Protein 4LLD (pdb70)

Radius of gyration: 16.02 Å; Cα contacts (8 Å, |Δi|>4): 499; chains: 2; bounding box: 36×40×43 Å

B-factor: mean 15.41, std 9.35, range [4.9, 65.75]

Nearest PDB structures (foldseek):
  7n3f-assembly1_H  TM=1.007E+00  e=2.390E-16  Homo sapiens
  6wyt-assembly1_H  TM=1.008E+00  e=9.001E-16  Homo sapiens
  6q1e-assembly1_H  TM=1.003E+00  e=6.209E-16  Homo sapiens
  6ct7-assembly1_H  TM=9.771E-01  e=1.933E-16  Homo sapiens
  4glr-assembly2_J  TM=9.772E-01  e=4.284E-16  Gallus gallus

Foldseek 3Di:
DAFWDKDKAAWDPPPDPPQKTKIKMKTDFADDDDKDKDKPVNPDDPQKDKDDWDQDPVRTIMTMIMGIGGPVCQVPDWIWMWMDDVVVRDIDTHIHHHD/DDWDAKDKDKDWFDPVQVVVQKTKIKIKIDDGPPQDKDKWKAQANHTDDPQKDKDRWDADPVRHTIIMIMRIDGSCSQQVGQWMKIWMDDPRDIDIDIDGD

CATH classification: 2.60.40.10

InterPro domains:
  IPR003006 Immunoglobulin/major histocompatibility complex, conserved site [PS00290] (81-87)
  IPR003006 Immunoglobulin/major histocompatibility complex, conserved site [PS00290] (306-312)
  IPR003597 Immunoglobulin C1-set [PF07654] (8-88)
  IPR003597 Immunoglobulin C1-set [PF07654] (123-211)
  IPR003597 Immunoglobulin C1-set [PF07654] (231-315)
  IPR003597 Immunoglobulin C1-set [SM00407] (22-93)
  IPR003597 Immunoglobulin C1-set [SM00407] (139-214)
  IPR003597 Immunoglobulin C1-set [SM00407] (245-318)
  IPR007110 Immunoglobulin-like domain [PS50835] (6-99)
  IPR007110 Immunoglobulin-like domain [PS50835] (121-220)
  IPR007110 Immunoglobulin-like domain [PS50835] (229-325)
  IPR013783 Immunoglobulin-like fold [G3DSA:2.60.40.10] (1-108)
  IPR013783 Immunoglobulin-like fold [G3DSA:2.60.40.10] (109-220)
  IPR013783 Immunoglobulin-like fold [G3DSA:2.60.40.10] (221-328)
  IPR036179 Immunoglobulin-like domain superfamily [SSF48726] (6-112)
  IPR036179 Immunoglobulin-like domain superfamily [SSF48726] (116-222)
  IPR036179 Immunoglobulin-like domain superfamily [SSF48726] (229-322)
  IPR050380 Immune Recognition and Response Modulators [PTHR23411] (2-369)

Secondary structure (DSSP, 8-state):
-BPPEEEEEEEE-SSS-TTEEEEEEEEEEEBSS--EEEEGGGTB-TTEEEPPPEEPTTS-EEEEEEEEEEGGGTTT---EEEEEEGGGTEEEEEE----/---BPPEEEEEPPPHHHHHTT-EEEEEEEEEEBSS--EEEEEETTEEE-TTEEEPPPEE-TTS-EEEEEEEEE-HHHHHHSS-EEEEEEETTEEEEEEE--

GO terms:
  GO:0001788 antibody-dependent cellular cytotoxicity (P, IDA)
  GO:0034988 Fc-gamma receptor I complex binding (F, IDA)
  GO:0097278 complement-dependent cytotoxicity (P, IDA)
  GO:0005576 extracellular region (C, TAS)
  GO:0005515 protein binding (F, IPI)
  GO:0002250 adaptive immune response (P, IDA)
  GO:0005576 extracellular region (C, IDA)
  GO:0003823 antigen binding (F, TAS)
  GO:0070062 extracellular exosome (C, HDA)
  GO:0072562 blood microparticle (C, HDA)
  GO:0005576 extracellular region (C, HDA)

Sequence (200 aa):
TKGPSVFPLAPSSKSTSGGTAALGCLVKDYFPEPVTVSWNSGALTSGVHTFPAVLQSSGLYSLSSVVTVPSSSLGTQTYICNVNHKPSNTKVDKKVEPKQPKAAPSVTLFPPSSEELQANKATLVCLISDFYPGAVTVAWKADSSPVKAGVETTTPSKQSNNKYAASSYLSLTPEQWKSHRSYSCQVTHEGSTVEKTVAP

Solvent-accessible surface area: 9707 Å² total; per-residue (Å²): 122,86,23,14,35,11,14,19,5,25,25,33,62,175,38,32,80,79,57,30,1,2,0,0,0,2,0,13,32,0,91,43,73,84,14,82,26,44,1,34,101,39,91,36,102,92,44,48,52,53,6,63,22,6,100,19,113,80,33,41,46,0,10,0,0,15,0,56,4,75,39,105,20,42,86,94,90,67,12,54,0,27,4,29,0,148,49,29,145,37,156,38,100,42,108,5,100,70,177,127,113,138,18,78,14,59,3,23,17,2,46,12,16,86,76,2,44,161,53,106,79,2,1,0,0,0,5,0,20,54,0,50,51,23,65,24,95,32,43,3,50,6,38,88,67,110,41,185,90,35,36,34,57,15,119,31,39,83,32,132,77,104,68,51,2,1,1,0,0,0,43,19,66,16,120,90,8,100,84,56,194,23,4,3,0,54,0,39,5,86,76,78,77,49,77,57,63,15,61,88

Organism: Homo sapiens (NCBI:txid9606)

Structure (mmCIF, N/CA/C/O backbone):
data_4LLD
#
_entry.id   4LLD
#
_cell.length_a   43.080
_cell.length_b   65.837
_cell.length_c   66.925
_cell.angle_alpha   90.00
_cell.angle_beta   90.00
_cell.angle_gamma   90.00
#
_symmetry.space_group_name_H-M   'P 21 21 21'
#
loop_
_entity.id
_entity.type
_entity.pdbx_description
1 polymer 'Ig gamma-1 chain C region'
2 polymer 'Ig lambda-2 chain C region'
3 water water
#
loop_
_atom_site.group_PDB
_atom_site.id
_atom_site.type_symbol
_atom_site.label_atom_id
_atom_site.label_alt_id
_atom_site.label_comp_id
_atom_site.label_asym_id
_atom_site.label_entity_id
_atom_site.label_seq_id
_atom_site.pdbx_PDB_ins_code
_atom_site.Cartn_x
_atom_site.Cartn_y
_atom_site.Cartn_z
_atom_site.occupancy
_atom_site.B_iso_or_equiv
_atom_site.auth_seq_id
_atom_site.auth_comp_id
_atom_site.auth_asym_id
_atom_site.auth_atom_id
_atom_site.pdbx_PDB_model_num
ATOM 1 N N . THR A 1 3 ? 22.370 6.446 23.625 1.00 23.00 135 THR A N 1
ATOM 2 C CA . THR A 1 3 ? 21.884 5.477 22.600 1.00 19.95 135 THR A CA 1
ATOM 3 C C . THR A 1 3 ? 20.362 5.414 22.580 1.00 18.14 135 THR A C 1
ATOM 4 O O . THR A 1 3 ? 19.706 5.596 23.608 1.00 19.51 135 THR A O 1
ATOM 8 N N . LYS A 1 4 ? 19.815 5.136 21.399 1.00 15.14 136 LYS A N 1
ATOM 9 C CA . LYS A 1 4 ? 18.387 4.932 21.221 1.00 13.59 136 LYS A CA 1
ATOM 10 C C . LYS A 1 4 ? 18.170 3.721 20.323 1.00 11.83 136 LYS A C 1
ATOM 11 O O . LYS A 1 4 ? 18.747 3.636 19.231 1.00 11.37 136 LYS A O 1
ATOM 17 N N . GLY A 1 5 ? 17.348 2.779 20.779 1.00 11.69 137 GLY A N 1
ATOM 18 C CA . GLY A 1 5 ? 17.023 1.621 19.958 1.00 11.46 137 GLY A CA 1
ATOM 19 C C . GLY A 1 5 ? 15.980 1.933 18.902 1.00 10.59 137 GLY A C 1
ATOM 20 O O . GLY A 1 5 ? 15.201 2.872 19.047 1.00 12.55 137 GLY A O 1
ATOM 21 N N . PRO A 1 6 ? 15.949 1.133 17.823 1.00 10.39 138 PRO A N 1
ATOM 22 C CA . PRO A 1 6 ? 15.030 1.404 16.723 1.00 10.62 138 PRO A CA 1
ATOM 23 C C . PRO A 1 6 ? 13.616 0.932 16.996 1.00 10.50 138 PRO A C 1
ATOM 24 O O . PRO A 1 6 ? 13.392 0.040 17.833 1.00 12.62 138 PRO A O 1
ATOM 28 N N . SER A 1 7 ? 12.677 1.532 16.272 1.00 10.21 139 SER A N 1
ATOM 29 C CA . SER A 1 7 ? 11.333 0.989 16.103 1.00 10.96 139 SER A CA 1
ATOM 30 C C . SER A 1 7 ? 11.316 0.295 14.755 1.00 10.47 139 SER A C 1
ATOM 31 O O . SER A 1 7 ? 11.707 0.891 13.743 1.00 11.21 139 SER A O 1
ATOM 34 N N . VAL A 1 8 ? 10.867 -0.953 14.732 1.00 8.57 140 VAL A N 1
ATOM 35 C CA . VAL A 1 8 ? 10.884 -1.755 13.515 1.00 8.08 140 VAL A CA 1
ATOM 36 C C . VAL A 1 8 ? 9.468 -1.996 13.011 1.00 7.65 140 VAL A C 1
ATOM 37 O O . VAL A 1 8 ? 8.605 -2.447 13.767 1.00 9.02 140 VAL A O 1
ATOM 41 N N . PHE A 1 9 ? 9.241 -1.693 11.737 1.00 7.28 141 PHE A N 1
ATOM 42 C CA . PHE A 1 9 ? 7.923 -1.836 11.130 1.00 7.19 141 PHE A CA 1
ATOM 43 C C . PHE A 1 9 ? 8.009 -2.729 9.908 1.00 7.20 141 PHE A C 1
ATOM 44 O O . PHE A 1 9 ? 8.995 -2.694 9.168 1.00 7.79 141 PHE A O 1
ATOM 52 N N . PRO A 1 10 ? 6.961 -3.525 9.672 1.00 7.54 142 PRO A N 1
ATOM 53 C CA . PRO A 1 10 ? 6.953 -4.405 8.513 1.00 8.33 142 PRO A CA 1
ATOM 54 C C . PRO A 1 10 ? 6.581 -3.627 7.253 1.00 8.61 142 PRO A C 1
ATOM 55 O O . PRO A 1 10 ? 5.734 -2.728 7.299 1.00 10.63 142 PRO A O 1
ATOM 59 N N . LEU A 1 11 ? 7.240 -3.957 6.148 1.00 8.00 143 LEU A N 1
ATOM 60 C CA . LEU A 1 11 ? 6.901 -3.410 4.837 1.00 8.61 143 LEU A CA 1
ATOM 61 C C . LEU A 1 11 ? 6.267 -4.552 4.052 1.00 8.83 143 LEU A C 1
ATOM 62 O O . LEU A 1 11 ? 6.959 -5.415 3.507 1.00 8.32 143 LEU A O 1
ATOM 67 N N . ALA A 1 12 ? 4.935 -4.576 4.036 1.00 9.86 144 ALA A N 1
ATOM 68 C CA . ALA A 1 12 ? 4.179 -5.688 3.446 1.00 10.53 144 ALA A CA 1
ATOM 69 C C . ALA A 1 12 ? 4.476 -5.875 1.954 1.00 10.47 144 ALA A C 1
ATOM 70 O O . ALA A 1 12 ? 4.746 -4.896 1.249 1.00 12.52 144 ALA A O 1
ATOM 72 N N . PRO A 1 13 ? 4.426 -7.130 1.469 1.00 10.25 145 PRO A N 1
ATOM 73 C CA . PRO A 1 13 ? 4.840 -7.427 0.094 1.00 11.63 145 PRO A CA 1
ATOM 74 C C . PRO A 1 13 ? 4.065 -6.704 -0.995 1.00 12.30 145 PRO A C 1
ATOM 75 O O . PRO A 1 13 ? 2.861 -6.471 -0.871 1.00 13.80 145 PRO A O 1
ATOM 79 N N . SER A 1 14 ? 4.792 -6.356 -2.051 1.00 13.12 146 SER A N 1
ATOM 80 C CA . SER A 1 14 ? 4.233 -5.724 -3.234 1.00 14.05 146 SER A CA 1
ATOM 81 C C . SER A 1 14 ? 4.965 -6.215 -4.476 1.00 14.17 146 SER A C 1
ATOM 82 O O . SER A 1 14 ? 6.191 -6.303 -4.481 1.00 13.93 146 SER A O 1
ATOM 87 N N . SER A 1 15 ? 4.206 -6.519 -5.531 1.00 15.02 147 SER A N 1
ATOM 88 C CA . SER A 1 15 ? 4.784 -6.986 -6.798 1.00 15.75 147 SER A CA 1
ATOM 89 C C . SER A 1 15 ? 4.851 -5.881 -7.854 1.00 15.87 147 SER A C 1
ATOM 90 O O . SER A 1 15 ? 5.210 -6.144 -9.004 1.00 17.33 147 SER A O 1
ATOM 93 N N . LYS A 1 16 ? 4.519 -4.647 -7.480 1.00 15.51 148 LYS A N 1
ATOM 94 C CA . LYS A 1 16 ? 4.448 -3.563 -8.470 1.00 15.42 148 LYS A CA 1
ATOM 95 C C . LYS A 1 16 ? 5.780 -3.314 -9.180 1.00 16.08 148 LYS A C 1
ATOM 96 O O . LYS A 1 16 ? 5.813 -3.074 -10.392 1.00 17.46 148 LYS A O 1
ATOM 102 N N . SER A 1 17 ? 6.873 -3.400 -8.427 1.00 15.59 149 SER A N 1
ATOM 103 C CA . SER A 1 17 ? 8.179 -2.948 -8.895 1.00 16.16 149 SER A CA 1
ATOM 104 C C . SER A 1 17 ? 9.176 -4.068 -9.168 1.00 16.97 149 SER A C 1
ATOM 105 O O . SER A 1 17 ? 10.322 -3.810 -9.534 1.00 19.17 149 SER A O 1
ATOM 110 N N . THR A 1 18 ? 8.744 -5.308 -8.981 1.00 16.82 150 THR A N 1
ATOM 111 C CA . THR A 1 18 ? 9.644 -6.446 -9.083 1.00 17.51 150 THR A CA 1
ATOM 112 C C . THR A 1 18 ? 9.411 -7.182 -10.395 1.00 17.84 150 THR A C 1
ATOM 113 O O . THR A 1 18 ? 8.472 -6.870 -11.128 1.00 18.94 150 THR A O 1
ATOM 117 N N . SER A 1 19 ? 10.265 -8.159 -10.685 1.00 17.82 151 SER A N 1
ATOM 118 C CA . SER A 1 19 ? 10.081 -9.007 -11.856 1.00 18.95 151 SER A CA 1
ATOM 119 C C . SER A 1 19 ? 8.819 -9.861 -11.711 1.00 17.68 151 SER A C 1
ATOM 120 O O . SER A 1 19 ? 8.353 -10.122 -10.594 1.00 16.77 151 SER A O 1
ATOM 123 N N . GLY A 1 20 ? 8.267 -10.293 -12.843 1.00 17.63 152 GLY A N 1
ATOM 124 C CA . GLY A 1 20 ? 7.071 -11.130 -12.847 1.00 17.72 152 GLY A CA 1
ATOM 125 C C . GLY A 1 20 ? 7.206 -12.336 -11.930 1.00 17.31 152 GLY A C 1
ATOM 126 O O . GLY A 1 20 ? 8.247 -13.006 -11.910 1.00 18.46 152 GLY A O 1
ATOM 127 N N . GLY A 1 21 ? 6.161 -12.597 -11.153 1.00 16.86 153 GLY A N 1
ATOM 128 C CA . GLY A 1 21 ? 6.141 -13.740 -10.250 1.00 15.72 153 GLY A CA 1
ATOM 129 C C . GLY A 1 21 ? 6.913 -13.538 -8.949 1.00 14.88 153 GLY A C 1
ATOM 130 O O . GLY A 1 21 ? 7.052 -14.478 -8.173 1.00 14.31 153 GLY A O 1
ATOM 131 N N . THR A 1 22 ? 7.427 -12.332 -8.707 1.00 14.44 154 THR A N 1
ATOM 132 C CA . THR A 1 22 ? 8.096 -12.026 -7.436 1.00 13.84 154 THR A CA 1
ATOM 133 C C . THR A 1 22 ? 7.429 -10.857 -6.722 1.00 12.99 154 THR A C 1
ATOM 134 O O . THR A 1 22 ? 6.688 -10.089 -7.328 1.00 13.58 154 THR A O 1
ATOM 138 N N . ALA A 1 23 ? 7.701 -10.746 -5.424 1.00 12.11 155 ALA A N 1
ATOM 139 C CA . ALA A 1 23 ? 7.222 -9.646 -4.594 1.00 11.24 155 ALA A CA 1
ATOM 140 C C . ALA A 1 23 ? 8.350 -9.153 -3.706 1.00 10.88 155 ALA A C 1
ATOM 141 O O . ALA A 1 23 ? 9.206 -9.936 -3.299 1.00 12.03 155 ALA A O 1
ATOM 143 N N . ALA A 1 24 ? 8.331 -7.856 -3.409 1.00 10.08 156 ALA A N 1
ATOM 144 C CA . ALA A 1 24 ? 9.289 -7.244 -2.495 1.00 9.65 156 ALA A CA 1
ATOM 145 C C . ALA A 1 24 ? 8.609 -6.984 -1.163 1.00 9.00 156 ALA A C 1
ATOM 146 O O . ALA A 1 24 ? 7.527 -6.403 -1.107 1.00 9.88 156 ALA A O 1
ATOM 148 N N . LEU A 1 25 ? 9.250 -7.429 -0.089 1.00 8.70 157 LEU A N 1
ATOM 149 C CA . LEU A 1 25 ? 8.773 -7.142 1.262 1.00 7.70 157 LEU A CA 1
ATOM 150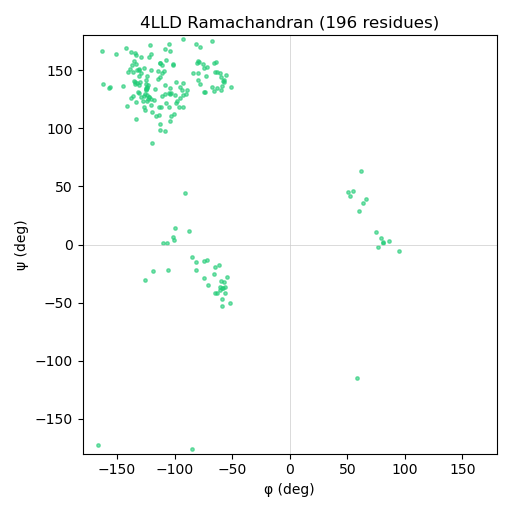 C C . LEU A 1 25 ? 9.973 -6.711 2.086 1.00 7.93 157 LEU A C 1
ATOM 151 O O . LEU A 1 25 ? 11.117 -6.897 1.676 1.00 9.28 157 LEU A O 1
ATOM 156 N N . GLY A 1 26 ? 9.740 -6.118 3.244 1.00 7.36 158 GLY A N 1
ATOM 157 C CA . GLY A 1 26 ? 10.868 -5.611 3.982 1.00 6.93 158 GLY A CA 1
ATOM 158 C C . GLY A 1 26 ? 10.596 -5.240 5.410 1.00 6.80 158 GLY A C 1
ATOM 159 O O . GLY A 1 26 ? 9.529 -5.522 5.949 1.00 6.87 158 GLY A O 1
ATOM 160 N N . CYS A 1 27 ? 11.604 -4.632 6.023 1.00 6.96 159 CYS A N 1
ATOM 161 C CA . CYS A 1 27 ? 11.462 -4.018 7.329 1.00 6.60 159 CYS A CA 1
ATOM 162 C C . CYS A 1 27 ? 12.106 -2.659 7.336 1.00 6.23 159 CYS A C 1
ATOM 163 O O . CYS A 1 27 ? 13.189 -2.455 6.774 1.00 7.24 159 CYS A O 1
ATOM 168 N N . LEU A 1 28 ? 11.388 -1.741 7.966 1.00 6.39 160 LEU A N 1
ATOM 169 C CA . LEU A 1 28 ? 11.811 -0.378 8.200 1.00 6.48 160 LEU A CA 1
ATOM 170 C C . LEU A 1 28 ? 12.349 -0.312 9.622 1.00 6.20 160 LEU A C 1
ATOM 171 O O . LEU A 1 28 ? 11.644 -0.663 10.571 1.00 7.18 160 LEU A O 1
ATOM 176 N N . VAL A 1 29 ? 13.593 0.136 9.763 1.00 6.99 161 VAL A N 1
ATOM 177 C CA . VAL A 1 29 ? 14.284 0.205 11.045 1.00 7.54 161 VAL A CA 1
ATOM 178 C C . VAL A 1 29 ? 14.457 1.690 11.337 1.00 7.03 161 VAL A C 1
ATOM 179 O O . VAL A 1 29 ? 15.364 2.348 10.813 1.00 7.93 161 VAL A O 1
ATOM 183 N N . LYS A 1 30 ? 13.564 2.221 12.163 1.00 7.64 162 LYS A N 1
ATOM 184 C CA . LYS A 1 30 ? 13.416 3.674 12.297 1.00 8.56 162 LYS A CA 1
ATOM 185 C C . LYS A 1 30 ? 14.031 4.241 13.573 1.00 8.82 162 LYS A C 1
ATOM 186 O O . LYS A 1 30 ? 13.828 3.697 14.663 1.00 9.90 162 LYS A O 1
ATOM 192 N N . ASP A 1 31 ? 14.761 5.349 13.424 1.00 8.68 163 ASP A N 1
ATOM 193 C CA . ASP A 1 31 ? 15.138 6.233 14.544 1.00 9.55 163 ASP A CA 1
ATOM 194 C C . ASP A 1 31 ? 16.013 5.586 15.615 1.00 9.72 163 ASP A C 1
ATOM 195 O O . ASP A 1 31 ? 15.617 5.461 16.777 1.00 12.20 163 ASP A O 1
ATOM 200 N N . TYR A 1 32 ? 17.205 5.170 15.229 1.00 9.28 164 TYR A N 1
ATOM 201 C CA . TYR A 1 32 ? 18.150 4.609 16.179 1.00 9.48 164 TYR A CA 1
ATOM 202 C C . TYR A 1 32 ? 19.437 5.422 16.210 1.00 9.58 164 TYR A C 1
ATOM 203 O O . TYR A 1 32 ? 19.715 6.218 15.305 1.00 9.95 164 TYR A O 1
ATOM 212 N N . PHE A 1 33 ? 20.231 5.210 17.249 1.00 9.92 165 PHE A N 1
ATOM 213 C CA . PHE A 1 33 ? 21.508 5.895 17.394 1.00 10.52 165 PHE A CA 1
ATOM 214 C C . PHE A 1 33 ? 22.365 5.158 18.407 1.00 10.80 165 PHE A C 1
ATOM 215 O O . PHE A 1 33 ? 21.855 4.720 19.442 1.00 11.06 165 PHE A O 1
ATOM 223 N N . PRO A 1 34 ? 23.667 5.007 18.132 1.00 10.77 166 PRO A N 1
ATOM 224 C CA . PRO A 1 34 ? 24.414 5.317 16.912 1.00 10.75 166 PRO A CA 1
ATOM 225 C C . PRO A 1 34 ? 24.318 4.148 15.936 1.00 10.52 166 PRO A C 1
ATOM 226 O O . PRO A 1 34 ? 23.627 3.161 16.203 1.00 11.07 166 PRO A O 1
ATOM 230 N N . GLU A 1 35 ? 25.017 4.253 14.818 1.00 11.15 167 GLU A N 1
ATOM 231 C CA . GLU A 1 35 ? 25.246 3.106 13.965 1.00 11.58 167 GLU A CA 1
ATOM 232 C C . GLU A 1 35 ? 26.083 2.068 14.719 1.00 12.44 167 GLU A C 1
ATOM 233 O O . GLU A 1 35 ? 26.791 2.426 15.657 1.00 12.66 167 GLU A O 1
ATOM 243 N N . PRO A 1 36 ? 26.022 0.783 14.323 1.00 11.77 168 PRO A N 1
ATOM 244 C CA . PRO A 1 36 ? 25.243 0.227 13.240 1.00 12.00 168 PRO A CA 1
ATOM 245 C C . PRO A 1 36 ? 24.060 -0.615 13.714 1.00 10.54 168 PRO A C 1
ATOM 246 O O . PRO A 1 36 ? 23.946 -0.968 14.893 1.00 10.95 168 PRO A O 1
ATOM 250 N N . VAL A 1 37 ? 23.195 -0.932 12.764 1.00 10.68 169 VAL A N 1
ATOM 251 C CA . VAL A 1 37 ? 22.204 -1.984 12.903 1.00 11.38 169 VAL A CA 1
ATOM 252 C C . VAL A 1 37 ? 22.552 -3.085 11.909 1.00 11.80 169 VAL A C 1
ATOM 253 O O . VAL A 1 37 ? 23.015 -2.806 10.804 1.00 14.62 169 VAL A O 1
ATOM 260 N N . THR A 1 38 ? 22.352 -4.334 12.310 1.00 10.36 170 THR A N 1
ATOM 261 C CA . THR A 1 38 ? 22.439 -5.444 11.379 1.00 11.93 170 THR A CA 1
ATOM 262 C C . THR A 1 38 ? 21.056 -6.046 11.170 1.00 9.54 170 THR A C 1
ATOM 263 O O . THR A 1 38 ? 20.216 -6.034 12.073 1.00 9.60 170 THR A O 1
ATOM 267 N N . VAL A 1 39 ? 20.821 -6.554 9.967 1.00 9.71 171 VAL A N 1
ATOM 268 C CA . VAL A 1 39 ? 19.557 -7.203 9.644 1.00 8.96 171 VAL A CA 1
ATOM 269 C C . VAL A 1 39 ? 19.849 -8.545 8.979 1.00 9.14 171 VAL A C 1
ATOM 270 O O . VAL A 1 39 ? 20.670 -8.629 8.059 1.00 11.00 171 VAL A O 1
ATOM 274 N N . SER A 1 40 ? 19.206 -9.601 9.466 1.00 8.63 172 SER A N 1
ATOM 275 C CA . SER A 1 40 ? 19.145 -10.862 8.735 1.00 8.86 172 SER A CA 1
ATOM 276 C C . SER A 1 40 ? 17.682 -11.203 8.497 1.00 8.21 172 SER A C 1
ATOM 277 O O . SER A 1 40 ? 16.782 -10.541 9.025 1.00 8.06 172 SER A O 1
ATOM 280 N N . TRP A 1 41 ? 17.453 -12.236 7.697 1.00 8.33 173 TRP A N 1
ATOM 281 C CA . TRP A 1 41 ? 16.113 -12.716 7.413 1.00 8.26 173 TRP A CA 1
ATOM 282 C C . TRP A 1 41 ? 16.029 -14.186 7.745 1.00 8.09 173 TRP A C 1
ATOM 283 O O . TRP A 1 41 ? 16.929 -14.963 7.396 1.00 9.29 173 TRP A O 1
ATOM 294 N N . ASN A 1 42 ? 14.954 -14.554 8.436 1.00 8.34 174 ASN A N 1
ATOM 295 C CA . ASN A 1 42 ? 14.703 -15.942 8.821 1.00 9.70 174 ASN A CA 1
ATOM 296 C C . ASN A 1 42 ? 15.927 -16.554 9.503 1.00 10.21 174 ASN A C 1
ATOM 297 O O . ASN A 1 42 ? 16.350 -17.674 9.189 1.00 11.28 174 ASN A O 1
ATOM 302 N N . SER A 1 43 ? 16.500 -15.781 10.425 1.00 10.65 175 SER A N 1
ATOM 303 C CA . SER A 1 43 ? 17.641 -16.192 11.241 1.00 12.51 175 SER A CA 1
ATOM 304 C C . SER A 1 43 ? 18.881 -16.534 10.425 1.00 13.56 175 SER A C 1
ATOM 305 O O . SER A 1 43 ? 19.712 -17.338 10.857 1.00 16.24 175 SER A O 1
ATOM 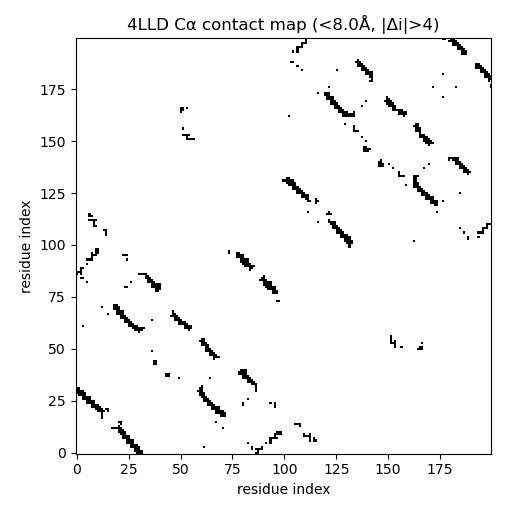308 N N . GLY A 1 44 ? 19.006 -15.903 9.260 1.00 12.74 176 GLY A N 1
ATOM 309 C CA . GLY A 1 44 ? 20.152 -16.111 8.388 1.00 13.65 176 GLY A CA 1
ATOM 310 C C . GLY A 1 44 ? 19.935 -17.150 7.307 1.00 13.27 176 GLY A C 1
ATOM 311 O O . GLY A 1 44 ? 20.800 -17.335 6.453 1.00 15.58 176 GLY A O 1
ATOM 312 N N . ALA A 1 45 ? 18.790 -17.832 7.336 1.00 13.15 177 ALA A N 1
ATOM 313 C CA . ALA A 1 45 ? 18.488 -18.852 6.326 1.00 13.68 177 ALA A CA 1
ATOM 314 C C . ALA A 1 45 ? 18.122 -18.239 4.977 1.00 12.90 177 ALA A C 1
ATOM 315 O O . ALA A 1 45 ? 18.327 -18.864 3.935 1.00 14.58 177 ALA A O 1
ATOM 317 N N . LEU A 1 46 ? 17.562 -17.031 4.996 1.00 11.84 178 LEU A N 1
ATOM 318 C CA . LEU A 1 46 ? 17.166 -16.345 3.776 1.00 11.11 178 LEU A CA 1
ATOM 319 C C . LEU A 1 46 ? 18.180 -15.265 3.431 1.00 10.89 178 LEU A C 1
ATOM 320 O O . LEU A 1 46 ? 18.311 -14.268 4.149 1.00 11.48 178 LEU A O 1
ATOM 325 N N . THR A 1 47 ? 18.917 -15.496 2.347 1.00 12.69 179 THR A N 1
ATOM 326 C CA . THR A 1 47 ? 19.974 -14.592 1.923 1.00 13.63 179 THR A CA 1
A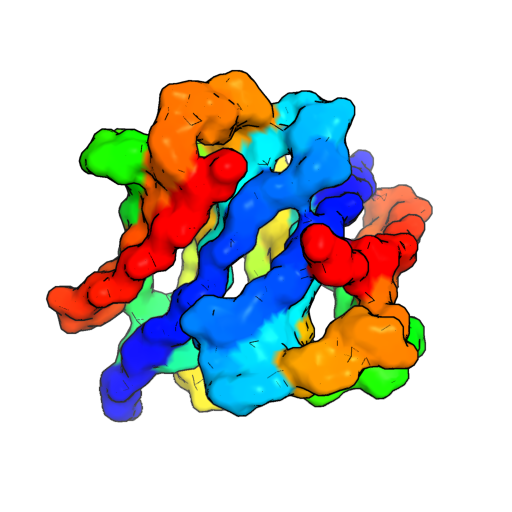TOM 327 C C . THR A 1 47 ? 19.820 -14.123 0.479 1.00 13.33 179 THR A C 1
ATOM 328 O O . THR A 1 47 ? 20.243 -13.015 0.140 1.00 14.95 179 THR A O 1
ATOM 332 N N . SER A 1 48 ? 19.227 -14.968 -0.365 1.00 13.92 180 SER A N 1
ATOM 333 C CA . SER A 1 48 ? 18.997 -14.607 -1.756 1.00 15.02 180 SER A CA 1
ATOM 334 C C . SER A 1 48 ? 17.970 -13.488 -1.859 1.00 13.05 180 SER A C 1
ATOM 335 O O . SER A 1 48 ? 16.944 -13.520 -1.184 1.00 14.11 180 SER A O 1
ATOM 338 N N . GLY A 1 49 ? 18.258 -12.505 -2.702 1.00 13.24 181 GLY A N 1
ATOM 339 C CA . GLY A 1 49 ? 17.316 -11.422 -2.975 1.00 13.04 181 GLY A CA 1
ATOM 340 C C . GLY A 1 49 ? 17.184 -10.381 -1.876 1.00 11.80 181 GLY A C 1
ATOM 341 O O . GLY A 1 49 ? 16.296 -9.539 -1.940 1.00 12.56 181 GLY A O 1
ATOM 342 N N . VAL A 1 50 ? 18.075 -10.423 -0.888 1.00 11.91 182 VAL A N 1
ATOM 343 C CA . VAL A 1 50 ? 18.068 -9.459 0.209 1.00 12.13 182 VAL A CA 1
ATOM 344 C C . VAL A 1 50 ? 18.918 -8.250 -0.166 1.00 12.80 182 VAL A C 1
ATOM 345 O O . VAL A 1 50 ? 20.048 -8.396 -0.657 1.00 14.47 182 VAL A O 1
ATOM 349 N N . HIS A 1 51 ? 18.380 -7.058 0.067 1.00 11.75 183 HIS A N 1
ATOM 350 C CA . HIS A 1 51 ? 19.136 -5.823 -0.082 1.00 11.71 183 HIS A CA 1
ATOM 351 C C . HIS A 1 51 ? 18.867 -4.975 1.153 1.00 10.34 183 HIS A C 1
ATOM 352 O O . HIS A 1 51 ? 17.763 -4.447 1.328 1.00 10.50 183 HIS A O 1
ATOM 359 N N . THR A 1 52 ? 19.871 -4.860 2.016 1.00 10.14 184 THR A N 1
ATOM 360 C CA . THR A 1 52 ? 19.804 -3.972 3.168 1.00 9.10 184 THR A CA 1
ATOM 361 C C . THR A 1 52 ? 20.489 -2.676 2.771 1.00 9.25 184 THR A C 1
ATOM 362 O O . THR A 1 52 ? 21.662 -2.666 2.408 1.00 11.56 184 THR A O 1
ATOM 366 N N . PHE A 1 53 ? 19.730 -1.592 2.789 1.00 8.29 185 PHE A N 1
ATOM 367 C CA . PHE A 1 53 ? 20.206 -0.312 2.297 1.00 8.76 185 PHE A CA 1
ATOM 368 C C . PHE A 1 53 ? 21.005 0.431 3.364 1.00 8.69 185 PHE A C 1
ATOM 369 O O . PHE A 1 53 ? 20.726 0.309 4.551 1.00 9.92 185 PHE A O 1
ATOM 377 N N . PRO A 1 54 ? 22.007 1.215 2.949 1.00 8.48 186 PRO A N 1
ATOM 378 C CA . PRO A 1 54 ? 22.688 2.101 3.882 1.00 8.73 186 PRO A CA 1
ATOM 379 C C . PRO A 1 54 ? 21.705 3.032 4.587 1.00 7.79 186 PRO A C 1
ATOM 380 O O . PRO A 1 54 ? 20.695 3.453 3.999 1.00 8.35 186 PRO A O 1
ATOM 384 N N . ALA A 1 55 ? 22.000 3.345 5.839 1.00 7.66 187 ALA A N 1
ATOM 385 C CA . ALA A 1 55 ? 21.139 4.197 6.639 1.00 7.56 187 ALA A CA 1
ATOM 386 C C . ALA A 1 55 ? 21.177 5.654 6.215 1.00 7.62 187 ALA A C 1
ATOM 387 O O . ALA A 1 55 ? 22.181 6.145 5.693 1.00 8.03 187 ALA A O 1
ATOM 389 N N . VAL A 1 56 ? 20.069 6.339 6.475 1.00 7.48 188 VAL A N 1
ATOM 390 C CA . VAL A 1 56 ? 20.013 7.783 6.359 1.00 7.58 188 VAL A CA 1
ATOM 391 C C . VAL A 1 56 ? 20.181 8.402 7.741 1.00 7.78 188 VAL A C 1
ATOM 392 O O . VAL A 1 56 ? 19.654 7.899 8.738 1.00 8.29 188 VAL A O 1
ATOM 396 N N . LEU A 1 57 ? 20.938 9.492 7.784 1.00 8.28 189 LEU A N 1
ATOM 397 C CA . LEU A 1 57 ? 21.003 10.353 8.952 1.00 9.29 189 LEU A CA 1
ATOM 398 C C . LEU A 1 57 ? 19.973 11.461 8.773 1.00 9.50 189 LEU A C 1
ATOM 399 O O . LEU A 1 57 ? 19.931 12.133 7.728 1.00 10.73 189 LEU A O 1
ATOM 404 N N . GLN A 1 58 ? 19.139 11.649 9.785 1.00 10.29 190 GLN A N 1
ATOM 405 C CA . GLN A 1 58 ? 18.014 12.567 9.700 1.00 10.70 190 GLN A CA 1
ATOM 406 C C . GLN A 1 58 ? 18.298 13.861 10.453 1.00 11.02 190 GLN A C 1
ATOM 407 O O . GLN A 1 58 ? 19.265 13.937 11.216 1.00 10.30 190 GLN A O 1
ATOM 418 N N . SER A 1 59 ? 17.464 14.877 10.223 1.00 12.02 191 SER A N 1
ATOM 419 C CA . SER A 1 59 ? 17.608 16.165 10.899 1.00 13.53 191 SER A CA 1
ATOM 420 C C . SER A 1 59 ? 17.631 16.014 12.419 1.00 13.94 191 SER A C 1
ATOM 421 O O . SER A 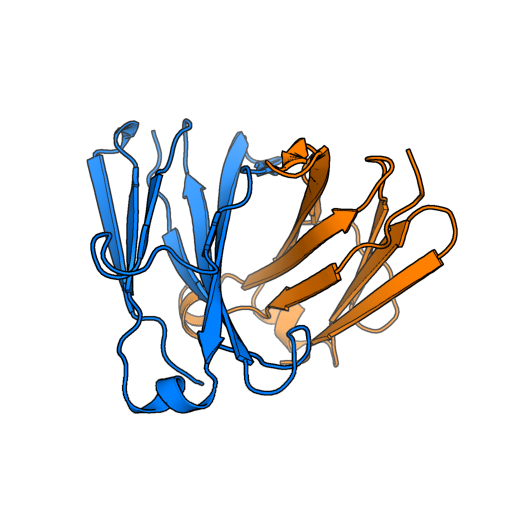1 59 ? 18.249 16.819 13.106 1.00 14.97 191 SER A O 1
ATOM 426 N N . SER A 1 60 ? 16.972 14.972 12.930 1.00 14.11 192 SER A N 1
ATOM 427 C CA . SER A 1 60 ? 16.901 14.692 14.362 1.00 14.91 192 SER A CA 1
ATOM 428 C C . SER A 1 60 ? 18.227 14.192 14.936 1.00 14.25 192 SER A C 1
ATOM 429 O O . SER A 1 60 ? 18.390 14.128 16.153 1.00 17.19 192 SER A O 1
ATOM 432 N N . GLY A 1 61 ? 19.160 13.809 14.066 1.00 12.60 193 GLY A N 1
ATOM 433 C CA . GLY A 1 61 ? 20.418 13.203 14.493 1.00 11.54 193 GLY A CA 1
ATOM 434 C C . GLY A 1 61 ? 20.320 11.694 14.676 1.00 10.49 193 GLY A C 1
ATOM 435 O O . GLY A 1 61 ? 21.293 11.045 15.072 1.00 12.10 193 GLY A O 1
ATOM 436 N N . LEU A 1 62 ? 19.147 11.141 14.367 1.00 10.10 194 LEU A N 1
ATOM 437 C CA . LEU A 1 62 ? 18.911 9.703 14.433 1.00 9.40 194 LEU A CA 1
ATOM 438 C C . LEU A 1 62 ? 18.965 9.090 13.045 1.00 9.36 194 LEU A C 1
ATO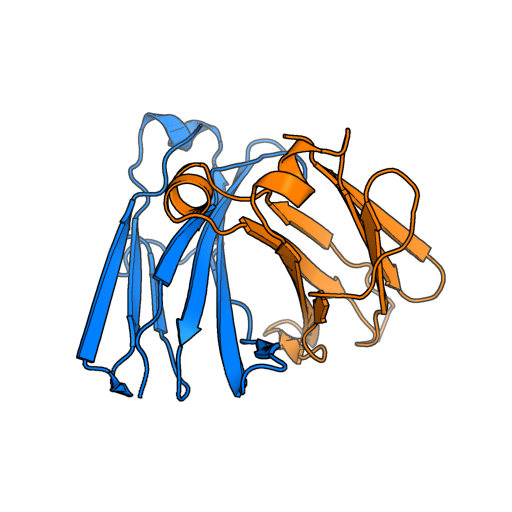M 439 O O . LEU A 1 62 ? 18.720 9.771 12.050 1.00 10.30 194 LEU A O 1
ATOM 444 N N . TYR A 1 63 ? 19.280 7.801 12.990 1.00 8.18 195 TYR A N 1
ATOM 445 C CA . TYR A 1 63 ? 19.383 7.052 11.744 1.00 7.91 195 TYR A CA 1
ATOM 446 C C . TYR A 1 63 ? 18.148 6.206 11.488 1.00 7.45 195 TYR A C 1
ATOM 447 O O . TYR A 1 63 ? 17.453 5.795 12.424 1.00 8.36 195 TYR A O 1
ATOM 456 N N . SER A 1 64 ? 17.890 5.925 10.213 1.00 7.43 196 SER A N 1
ATOM 457 C CA . SER A 1 64 ? 16.905 4.913 9.815 1.00 7.91 196 SER A CA 1
ATOM 458 C C . SER A 1 64 ? 17.452 4.142 8.631 1.00 7.48 196 SER A C 1
ATOM 459 O O . SER A 1 64 ? 18.185 4.697 7.819 1.00 8.19 196 SER A O 1
ATOM 462 N N . LEU A 1 65 ? 17.098 2.869 8.522 1.00 6.86 197 LEU A N 1
ATOM 463 C CA . LEU A 1 65 ? 17.428 2.098 7.327 1.00 7.05 197 LEU A CA 1
ATOM 464 C C . LEU A 1 65 ? 16.285 1.157 6.984 1.00 6.50 197 LEU A C 1
ATOM 465 O O . LEU A 1 65 ? 15.351 0.974 7.774 1.00 7.27 197 LEU A O 1
ATOM 470 N N . SER A 1 66 ? 16.364 0.567 5.798 1.00 6.23 198 SER A N 1
ATOM 471 C CA . SER A 1 66 ? 15.411 -0.460 5.399 1.00 7.08 198 SER A CA 1
ATOM 472 C C . SER A 1 66 ? 16.143 -1.648 4.827 1.00 6.34 198 SER A C 1
ATOM 473 O O . SER A 1 66 ? 17.211 -1.516 4.232 1.00 7.18 198 SER A O 1
ATOM 476 N N . SER A 1 67 ? 15.544 -2.813 4.999 1.00 6.45 199 SER A N 1
ATOM 477 C CA . SER A 1 67 ? 16.014 -4.044 4.370 1.00 7.65 199 SER A CA 1
ATOM 478 C C . SER A 1 67 ? 14.843 -4.637 3.605 1.00 7.74 199 SER A C 1
ATOM 479 O O . SER A 1 67 ? 13.754 -4.775 4.150 1.00 8.65 199 SER A O 1
ATOM 482 N N . VAL A 1 68 ? 15.070 -4.969 2.339 1.00 8.94 200 VAL A N 1
ATOM 483 C CA . VAL A 1 68 ? 14.027 -5.477 1.443 1.00 10.57 200 VAL A CA 1
ATOM 484 C C . VAL A 1 68 ? 14.487 -6.813 0.876 1.00 10.69 200 VAL A C 1
ATOM 485 O O . VAL A 1 68 ? 15.661 -6.971 0.536 1.00 13.87 200 VAL A O 1
ATOM 492 N N . VAL A 1 69 ? 13.580 -7.779 0.808 1.00 10.14 201 VAL A N 1
ATOM 493 C CA . VAL A 1 69 ? 13.872 -9.049 0.174 1.00 10.28 201 VAL A CA 1
ATOM 494 C C . VAL A 1 69 ? 12.848 -9.301 -0.926 1.00 10.10 201 VAL A C 1
ATOM 495 O O . VAL A 1 69 ? 11.650 -9.076 -0.750 1.00 10.85 201 VAL A O 1
ATOM 499 N N . THR A 1 70 ? 13.351 -9.743 -2.073 1.00 10.12 202 THR A N 1
ATOM 500 C CA . THR A 1 70 ? 12.508 -10.107 -3.205 1.00 11.43 202 THR A CA 1
ATOM 501 C C . THR A 1 70 ? 12.339 -11.618 -3.202 1.00 10.75 202 THR A C 1
ATOM 502 O O . THR A 1 70 ? 13.325 -12.353 -3.209 1.00 12.09 202 THR A O 1
ATOM 506 N N . VAL A 1 71 ? 11.088 -12.068 -3.136 1.00 10.79 203 VAL A N 1
ATOM 507 C CA . VAL A 1 71 ? 10.765 -13.480 -2.961 1.00 12.06 203 VAL A CA 1
ATOM 508 C C . VAL A 1 71 ? 9.748 -13.927 -4.013 1.00 12.31 203 VAL A C 1
ATOM 509 O O . VAL A 1 71 ? 9.063 -13.089 -4.599 1.00 11.50 203 VAL A O 1
ATOM 513 N N . PRO A 1 72 ? 9.629 -15.246 -4.251 1.00 13.85 204 PRO A N 1
ATOM 514 C CA . PRO A 1 72 ? 8.578 -15.697 -5.163 1.00 13.54 204 PRO A CA 1
ATOM 515 C C . PRO A 1 72 ? 7.188 -15.358 -4.626 1.00 13.28 204 PRO A C 1
ATOM 516 O O . PRO A 1 72 ? 6.900 -15.576 -3.450 1.00 13.24 204 PRO A O 1
ATOM 520 N N . SER A 1 73 ? 6.328 -14.824 -5.486 1.00 13.07 205 SER A N 1
ATOM 521 C CA . SER A 1 73 ? 4.960 -14.493 -5.080 1.00 13.93 205 SER A CA 1
ATOM 522 C C . SER A 1 73 ? 4.192 -15.708 -4.588 1.00 14.62 205 SER A C 1
ATOM 523 O O . SER A 1 73 ? 3.336 -15.597 -3.709 1.00 14.80 205 SER A O 1
ATOM 526 N N . SER A 1 74 ? 4.519 -16.871 -5.146 1.00 14.80 206 SER A N 1
ATOM 527 C CA . SER A 1 74 ? 3.876 -18.116 -4.751 1.00 17.25 206 SER A CA 1
ATOM 528 C C . SER A 1 74 ? 4.166 -18.501 -3.296 1.00 18.26 206 SER A C 1
ATOM 529 O O . SER A 1 74 ? 3.434 -19.298 -2.710 1.00 20.59 206 SER A O 1
ATOM 532 N N . SER A 1 75 ? 5.223 -17.923 -2.720 1.00 17.74 207 SER A N 1
ATOM 533 C CA . SER A 1 75 ? 5.642 -18.239 -1.353 1.00 17.36 207 SER A CA 1
ATOM 534 C C . SER A 1 75 ? 4.901 -17.432 -0.288 1.00 18.01 207 SER A C 1
ATOM 535 O O . SER A 1 75 ? 5.019 -17.740 0.910 1.00 19.82 207 SER A O 1
ATOM 538 N N . LEU A 1 76 ? 4.151 -16.406 -0.699 1.00 17.32 208 LEU A N 1
ATOM 539 C CA . LEU A 1 76 ? 3.571 -15.462 0.283 1.00 17.47 208 LEU A CA 1
ATOM 540 C C . LEU A 1 76 ? 2.611 -16.104 1.293 1.00 20.56 208 LEU A C 1
ATOM 541 O O . LEU A 1 76 ? 2.592 -15.741 2.473 1.00 20.20 208 LEU A O 1
ATOM 546 N N . GLY A 1 77 ? 1.835 -17.076 0.838 1.00 23.92 209 GLY A N 1
ATOM 547 C CA . GLY A 1 77 ? 0.959 -17.815 1.736 1.00 26.43 209 GLY A CA 1
ATOM 548 C C . GLY A 1 77 ? 1.627 -18.927 2.527 1.00 28.87 209 GLY A C 1
ATOM 549 O O . GLY A 1 77 ? 1.123 -19.323 3.580 1.00 31.55 209 GLY A O 1
ATOM 550 N N . THR A 1 78 ? 2.763 -19.417 2.029 1.00 28.45 210 THR A N 1
ATOM 551 C CA . THR A 1 78 ? 3.360 -20.667 2.508 1.00 27.55 210 THR A CA 1
ATOM 552 C C . THR A 1 78 ? 4.610 -20.507 3.384 1.00 25.43 210 THR A C 1
ATOM 553 O O . THR A 1 78 ? 4.961 -21.409 4.152 1.00 27.04 210 THR A O 1
ATOM 555 N N . GLN A 1 79 ? 5.279 -19.365 3.265 1.00 20.95 211 GLN A N 1
ATOM 556 C CA . GLN A 1 79 ? 6.559 -19.152 3.928 1.00 17.94 211 GLN A CA 1
ATOM 557 C C . GLN A 1 79 ? 6.482 -17.940 4.837 1.00 15.12 211 GLN A C 1
ATOM 558 O O . GLN A 1 79 ? 6.085 -16.865 4.405 1.00 16.32 211 GLN A O 1
ATOM 564 N N . THR A 1 80 ? 6.861 -18.117 6.099 1.00 13.73 212 THR A N 1
ATOM 565 C CA . THR A 1 80 ? 6.952 -16.998 7.031 1.00 14.10 212 THR A CA 1
ATOM 566 C C . THR A 1 80 ? 8.241 -16.218 6.753 1.00 11.56 212 THR A C 1
ATOM 567 O O . THR A 1 80 ? 9.290 -16.809 6.496 1.00 13.07 212 THR A O 1
ATOM 571 N N . TYR A 1 81 ? 8.137 -14.891 6.792 1.00 9.49 213 TYR A N 1
ATOM 572 C CA . TYR A 1 81 ? 9.280 -14.003 6.621 1.00 8.84 213 TYR A CA 1
ATOM 573 C C . TYR A 1 81 ? 9.432 -13.153 7.863 1.00 8.94 213 TYR A C 1
ATOM 574 O O . TYR A 1 81 ? 8.517 -12.420 8.235 1.00 10.15 213 TYR A O 1
ATOM 583 N N . ILE A 1 82 ? 10.585 -13.278 8.508 1.00 8.07 214 ILE A N 1
ATOM 584 C CA . ILE A 1 82 ? 10.881 -12.527 9.724 1.00 8.19 214 ILE A CA 1
ATOM 585 C C . ILE A 1 82 ? 12.199 -11.799 9.529 1.00 7.17 214 ILE A C 1
ATOM 586 O O . ILE A 1 82 ? 13.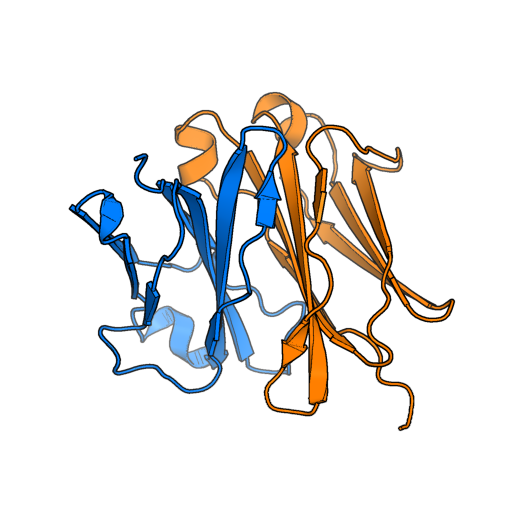206 -12.419 9.163 1.00 8.11 214 ILE A O 1
ATOM 591 N N . CYS A 1 83 ? 12.219 -10.490 9.766 1.00 6.54 215 CYS A N 1
ATOM 592 C CA . CYS A 1 83 ? 13.511 -9.803 9.785 1.00 6.92 215 CYS A CA 1
ATOM 593 C C . CYS A 1 83 ? 14.054 -9.734 11.203 1.00 7.24 215 CYS A C 1
ATOM 594 O O . CYS A 1 83 ? 13.323 -9.439 12.149 1.00 8.27 215 CYS A O 1
ATOM 599 N N . ASN A 1 84 ? 15.330 -10.080 11.332 1.00 7.11 216 ASN A N 1
ATOM 600 C CA . ASN A 1 84 ? 16.015 -10.101 12.620 1.00 7.60 216 ASN A CA 1
ATOM 601 C C . ASN A 1 84 ? 16.913 -8.882 12.690 1.00 7.23 216 ASN A C 1
ATOM 602 O O . ASN A 1 84 ? 17.951 -8.821 12.028 1.00 8.56 216 ASN A O 1
ATOM 607 N N . VAL A 1 85 ? 16.499 -7.906 13.481 1.00 7.18 217 VAL A N 1
ATOM 608 C CA . VAL A 1 85 ? 17.189 -6.632 13.600 1.00 7.64 217 VAL A CA 1
ATOM 609 C C . VAL A 1 85 ? 17.975 -6.638 14.903 1.00 7.54 217 VAL A C 1
ATOM 610 O O . VAL A 1 85 ? 17.432 -6.942 15.965 1.00 9.31 217 VAL A O 1
ATOM 614 N N . ASN A 1 86 ? 19.250 -6.280 14.819 1.00 7.76 218 ASN A N 1
ATOM 615 C CA . ASN A 1 86 ? 20.104 -6.186 15.986 1.00 9.18 218 ASN A CA 1
ATOM 616 C C . ASN A 1 86 ? 20.711 -4.793 16.055 1.00 9.00 218 ASN A C 1
ATOM 617 O O . ASN A 1 86 ? 21.352 -4.344 15.105 1.00 10.49 218 ASN A O 1
ATOM 622 N N . HIS A 1 87 ? 20.484 -4.107 17.170 1.00 8.83 219 HIS A N 1
ATOM 623 C CA . HIS A 1 87 ? 21.121 -2.828 17.437 1.00 9.21 219 HIS A CA 1
ATOM 624 C C . HIS A 1 87 ? 21.924 -2.989 18.711 1.00 10.54 219 HIS A C 1
ATOM 625 O O . HIS A 1 87 ? 21.432 -2.728 19.811 1.00 10.53 219 HIS A O 1
ATOM 632 N N . LYS A 1 88 ? 23.161 -3.439 18.550 1.00 11.11 220 LYS A N 1
ATOM 633 C CA . LYS A 1 88 ? 24.035 -3.722 19.687 1.00 13.36 220 LYS A CA 1
ATOM 634 C C . LYS A 1 88 ? 24.246 -2.529 20.635 1.00 12.71 220 LYS A C 1
ATOM 635 O O . LYS A 1 88 ? 24.224 -2.702 21.850 1.00 12.84 220 LYS A O 1
ATOM 641 N N . PRO A 1 89 ? 24.428 -1.305 20.095 1.00 11.75 221 PRO A N 1
ATOM 642 C CA . PRO A 1 89 ? 24.680 -0.205 21.032 1.00 12.52 221 PRO A CA 1
ATOM 643 C C . PRO A 1 89 ? 23.595 0.012 22.099 1.00 13.26 221 PRO A C 1
ATOM 644 O O . PRO A 1 89 ? 23.917 0.402 23.228 1.00 15.31 221 PRO A O 1
ATOM 648 N N . SER A 1 90 ? 22.335 -0.258 21.764 1.00 12.53 222 SER A N 1
ATOM 649 C CA . SER A 1 90 ? 21.243 -0.121 22.728 1.00 12.05 222 SER A CA 1
ATOM 650 C C . SER A 1 90 ? 20.812 -1.457 23.319 1.00 11.43 222 SER A C 1
ATOM 651 O O . SER A 1 90 ? 19.856 -1.513 24.096 1.00 13.96 222 SER A O 1
ATOM 654 N N . ASN A 1 91 ? 21.518 -2.523 22.952 1.00 10.46 223 ASN A N 1
ATOM 655 C CA . ASN A 1 91 ? 21.154 -3.870 23.412 1.00 11.43 223 ASN A CA 1
ATOM 656 C C . ASN A 1 91 ? 19.688 -4.209 23.082 1.00 10.91 223 ASN A C 1
ATOM 657 O O . ASN A 1 91 ? 18.934 -4.725 23.923 1.00 12.11 223 ASN A O 1
ATOM 662 N N . THR A 1 92 ? 19.300 -3.913 21.841 1.00 10.08 224 THR A N 1
ATOM 663 C CA . THR A 1 92 ? 17.950 -4.167 21.351 1.00 10.08 224 THR A CA 1
ATOM 664 C C . THR A 1 92 ? 17.984 -5.169 20.204 1.00 9.18 224 THR A C 1
ATOM 665 O O . THR A 1 92 ? 18.799 -5.029 19.285 1.00 10.04 224 THR A O 1
ATOM 669 N N . LYS A 1 93 ? 17.092 -6.156 20.247 1.00 8.36 225 LYS A N 1
ATOM 670 C CA . LYS A 1 93 ? 16.880 -7.063 19.121 1.00 8.64 225 LYS A CA 1
ATOM 671 C C . LYS A 1 93 ? 15.389 -7.137 18.848 1.00 8.34 225 LYS A C 1
ATOM 672 O O . LYS A 1 93 ? 14.587 -7.221 19.778 1.00 10.40 225 LYS A O 1
ATOM 678 N N . VAL A 1 94 ? 15.006 -7.107 17.573 1.00 7.77 226 VAL A N 1
ATOM 679 C CA . VAL A 1 94 ? 13.613 -7.220 17.185 1.00 8.08 226 VAL A CA 1
ATOM 680 C C . VAL A 1 94 ? 13.514 -8.252 16.071 1.00 7.29 226 VAL A C 1
ATOM 681 O O . VAL A 1 94 ? 14.292 -8.210 15.109 1.00 8.75 226 VAL A O 1
ATOM 685 N N . ASP A 1 95 ? 12.578 -9.187 16.209 1.00 7.19 227 ASP A N 1
ATOM 686 C CA . ASP A 1 95 ? 12.258 -10.142 15.151 1.00 7.59 227 ASP A CA 1
ATOM 687 C C . ASP A 1 95 ? 10.852 -9.815 14.675 1.00 7.63 227 ASP A C 1
ATOM 688 O O . ASP A 1 95 ? 9.877 -10.105 15.362 1.00 8.47 227 ASP A O 1
ATOM 693 N N . LYS A 1 96 ? 10.752 -9.181 13.514 1.00 7.32 228 LYS A N 1
ATOM 694 C CA . LYS A 1 96 ? 9.482 -8.670 13.018 1.00 7.38 228 LYS A CA 1
ATOM 695 C C . LYS A 1 96 ? 8.967 -9.570 11.913 1.00 6.93 228 LYS A C 1
ATOM 696 O O . LYS A 1 96 ? 9.615 -9.728 10.879 1.00 7.55 228 LYS A O 1
ATOM 702 N N . LYS A 1 97 ? 7.805 -10.175 12.140 1.00 8.01 229 LYS A N 1
ATOM 703 C CA . LYS A 1 97 ? 7.124 -10.955 11.116 1.00 8.50 229 LYS A CA 1
ATOM 704 C C . LYS A 1 97 ? 6.498 -10.007 10.095 1.00 8.57 229 LYS A C 1
ATOM 705 O O . LYS A 1 97 ? 5.821 -9.037 10.459 1.00 11.27 229 LYS A O 1
ATOM 711 N N . VAL A 1 98 ? 6.739 -10.289 8.819 1.00 7.94 230 VAL A N 1
ATOM 712 C CA . VAL A 1 98 ? 6.262 -9.444 7.735 1.00 8.62 230 VAL A CA 1
ATOM 713 C C . VAL A 1 98 ? 5.236 -10.256 6.955 1.00 9.70 230 VAL A C 1
ATOM 714 O O . VAL A 1 98 ? 5.578 -11.239 6.298 1.00 11.37 230 VAL A O 1
ATOM 718 N N . GLU A 1 99 ? 3.977 -9.841 7.046 1.00 11.79 231 GLU A N 1
ATOM 719 C CA . GLU A 1 99 ? 2.866 -10.599 6.466 1.00 14.05 231 GLU A CA 1
ATOM 720 C C . GLU A 1 99 ? 2.243 -9.851 5.303 1.00 13.36 231 GLU A C 1
ATOM 721 O O . GLU A 1 99 ? 2.306 -8.627 5.251 1.00 12.63 231 GLU A O 1
ATOM 727 N N . PRO A 1 100 ? 1.584 -10.579 4.378 1.00 14.66 232 PRO A N 1
ATOM 728 C CA . PRO A 1 100 ? 0.811 -9.865 3.364 1.00 16.08 232 PRO A CA 1
ATOM 729 C C . PRO A 1 100 ? -0.322 -9.071 4.013 1.00 17.89 232 PRO A C 1
ATOM 730 O O . PRO A 1 100 ? -0.854 -9.484 5.052 1.00 19.12 232 PRO A O 1
ATOM 734 N N . LYS A 1 101 ? -0.678 -7.934 3.416 1.00 21.25 233 LYS A N 1
ATOM 735 C CA . LYS A 1 101 ? -1.798 -7.120 3.906 1.00 24.19 233 LYS A CA 1
ATOM 736 C C . LYS A 1 101 ? -3.151 -7.788 3.671 1.00 26.01 233 LYS A C 1
ATOM 737 O O . LYS A 1 101 ? -3.293 -8.635 2.787 1.00 27.93 233 LYS A O 1
ATOM 741 N N . GLN B 2 2 ? 31.787 3.913 -18.045 1.00 31.58 112 GLN B N 1
ATOM 742 C CA . GLN B 2 2 ? 30.741 2.889 -17.749 1.00 30.37 112 GLN B CA 1
ATOM 743 C C . GLN B 2 2 ? 29.380 3.357 -18.270 1.00 28.74 112 GLN B C 1
ATOM 744 O O . GLN B 2 2 ? 29.026 4.527 -18.102 1.00 28.75 112 GLN B O 1
ATOM 750 N N . PRO B 2 3 ? 28.616 2.448 -18.913 1.00 27.07 113 PRO B N 1
ATOM 751 C CA . PRO B 2 3 ? 27.320 2.827 -19.480 1.00 24.88 113 PRO B CA 1
ATOM 752 C C . PRO B 2 3 ? 26.293 3.233 -18.421 1.00 21.80 113 PRO B C 1
ATOM 753 O O . PRO B 2 3 ? 26.325 2.731 -17.296 1.00 22.32 113 PRO B O 1
ATOM 757 N N . LYS B 2 4 ? 25.410 4.151 -18.800 1.00 19.17 114 LYS B N 1
ATOM 758 C CA . LYS B 2 4 ? 24.272 4.568 -17.972 1.00 17.62 114 LYS B CA 1
ATOM 759 C C . LYS B 2 4 ? 23.351 3.388 -17.630 1.00 15.41 114 LYS B C 1
ATOM 760 O O . LYS B 2 4 ? 23.036 2.558 -18.487 1.00 16.21 114 LYS B O 1
ATOM 766 N N . ALA B 2 5 ? 22.934 3.322 -16.366 1.00 12.89 115 ALA B N 1
ATOM 767 C CA . ALA B 2 5 ? 21.980 2.325 -15.893 1.00 11.20 115 ALA B CA 1
ATOM 768 C C . ALA B 2 5 ? 20.868 3.065 -15.145 1.00 10.68 115 ALA B C 1
ATOM 769 O O . ALA B 2 5 ? 21.142 3.869 -14.241 1.00 11.02 115 ALA B O 1
ATOM 771 N N . ALA B 2 6 ? 19.620 2.816 -15.538 1.00 10.45 116 ALA B N 1
ATOM 772 C CA . ALA B 2 6 ? 18.467 3.503 -14.955 1.00 9.73 116 ALA B CA 1
ATOM 773 C C . ALA B 2 6 ? 18.076 2.897 -13.604 1.00 9.82 116 ALA B C 1
ATOM 774 O O . ALA B 2 6 ? 18.209 1.696 -13.399 1.00 11.04 116 ALA B O 1
ATOM 776 N N . PRO B 2 7 ? 17.561 3.730 -12.683 1.00 10.04 117 PRO B N 1
ATOM 777 C CA . PRO B 2 7 ? 17.177 3.227 -11.365 1.00 10.28 117 PRO B CA 1
ATOM 778 C C . PRO B 2 7 ? 15.907 2.383 -11.372 1.00 10.25 117 PRO B C 1
ATOM 779 O O . PRO B 2 7 ? 14.978 2.657 -12.124 1.00 13.32 117 PRO B O 1
ATOM 783 N N . SER B 2 8 ? 15.887 1.376 -10.510 1.00 9.96 118 SER B N 1
ATOM 784 C CA . SER B 2 8 ? 14.665 0.684 -10.125 1.00 10.56 118 SER B CA 1
ATOM 785 C C . SER B 2 8 ? 14.159 1.325 -8.843 1.00 9.32 118 SER B C 1
ATOM 786 O O . SER B 2 8 ? 14.944 1.584 -7.932 1.00 10.73 118 SER B O 1
ATOM 789 N N . VAL B 2 9 ? 12.860 1.585 -8.772 1.00 8.63 119 VAL B N 1
ATOM 790 C CA . VAL B 2 9 ? 12.272 2.286 -7.640 1.00 7.94 119 VAL B CA 1
ATOM 791 C C . VAL B 2 9 ? 11.159 1.460 -7.017 1.00 8.14 119 VAL B C 1
ATOM 792 O O . VAL B 2 9 ? 10.256 1.007 -7.720 1.00 9.10 119 VAL B O 1
ATOM 796 N N . THR B 2 10 ? 11.233 1.268 -5.701 1.00 8.34 120 THR B N 1
ATOM 797 C CA . THR B 2 10 ? 10.189 0.585 -4.942 1.00 8.63 120 THR B CA 1
ATOM 798 C C . THR B 2 10 ? 9.689 1.547 -3.858 1.00 7.48 120 THR B C 1
ATOM 799 O O . THR B 2 10 ? 10.491 2.081 -3.093 1.00 8.86 120 THR B O 1
ATOM 803 N N . LEU B 2 11 ? 8.378 1.771 -3.796 1.00 7.14 121 LEU B N 1
ATOM 804 C CA . LEU B 2 11 ? 7.796 2.662 -2.798 1.00 6.76 121 LEU B CA 1
ATOM 805 C C . LEU B 2 11 ? 6.850 1.905 -1.884 1.00 7.11 121 LEU B C 1
ATOM 806 O O . LEU B 2 11 ? 5.900 1.285 -2.355 1.00 9.58 121 LEU B O 1
ATOM 811 N N . PHE B 2 12 ? 7.101 1.976 -0.580 1.00 6.38 122 PHE B N 1
ATOM 812 C CA . PHE B 2 12 ? 6.202 1.389 0.408 1.00 6.43 122 PHE B CA 1
ATOM 813 C C . PHE B 2 12 ? 5.453 2.473 1.166 1.00 6.71 122 PHE B C 1
ATOM 814 O O . PHE B 2 12 ? 6.051 3.478 1.584 1.00 7.07 122 PHE B O 1
ATOM 822 N N . PRO B 2 13 ? 4.147 2.261 1.386 1.00 7.18 123 PRO B N 1
ATOM 823 C CA . PRO B 2 13 ? 3.366 3.157 2.228 1.00 7.16 123 PRO B CA 1
ATOM 824 C C . PRO B 2 13 ? 3.630 2.878 3.712 1.00 7.10 123 PRO B C 1
ATOM 825 O O . PRO B 2 13 ? 4.246 1.865 4.049 1.00 7.67 123 PRO B O 1
ATOM 829 N N . PRO B 2 14 ? 3.146 3.759 4.603 1.00 8.41 124 PRO B N 1
ATOM 830 C CA . PRO B 2 14 ? 3.211 3.475 6.038 1.00 9.03 124 PRO B CA 1
ATOM 831 C C . PRO B 2 14 ? 2.499 2.172 6.369 1.00 8.92 124 PRO B C 1
ATOM 832 O O . PRO B 2 14 ? 1.441 1.874 5.814 1.00 10.23 124 PRO B O 1
ATOM 836 N N . SER B 2 15 ? 3.086 1.407 7.276 1.00 9.19 125 SER B N 1
ATOM 837 C CA . SER B 2 15 ? 2.438 0.207 7.768 1.00 9.25 125 SER B CA 1
ATOM 838 C C . SER B 2 15 ? 1.297 0.567 8.718 1.00 9.31 125 SER B C 1
ATOM 839 O O . SER B 2 15 ? 1.333 1.597 9.404 1.00 9.29 125 SER B O 1
ATOM 842 N N . SER B 2 16 ? 0.293 -0.303 8.775 1.00 10.67 126 SER B N 1
ATOM 843 C CA . SER B 2 16 ? -0.784 -0.121 9.741 1.00 11.78 126 SER B CA 1
ATOM 844 C C . SER B 2 16 ? -0.223 -0.072 11.172 1.00 10.32 126 SER B C 1
ATOM 845 O O . SER B 2 16 ? -0.682 0.720 12.003 1.00 11.14 126 SER B O 1
ATOM 850 N N . GLU B 2 17 ? 0.800 -0.885 11.443 1.00 10.59 127 GLU B N 1
ATOM 851 C CA . GLU B 2 17 ? 1.449 -0.874 12.750 1.00 11.03 127 GLU B CA 1
ATOM 852 C C . GLU B 2 17 ? 2.029 0.491 13.097 1.00 10.08 127 GLU B C 1
ATOM 853 O O . GLU B 2 17 ? 1.873 0.987 14.212 1.00 10.57 127 GLU B O 1
ATOM 859 N N . GLU B 2 18 ? 2.737 1.100 12.151 1.00 9.62 128 GLU B N 1
ATOM 860 C CA . GLU B 2 18 ? 3.326 2.410 12.405 1.00 8.73 128 GLU B CA 1
ATOM 861 C C . GLU B 2 18 ? 2.243 3.465 12.661 1.00 8.35 128 GLU B C 1
ATOM 862 O O . GLU B 2 18 ? 2.367 4.293 13.562 1.00 9.15 128 GLU B O 1
ATOM 868 N N . LEU B 2 19 ? 1.172 3.412 11.877 1.00 8.28 129 LEU B N 1
ATOM 869 C CA . LEU B 2 19 ? 0.042 4.318 12.065 1.00 9.05 129 LEU B CA 1
ATOM 870 C C . LEU B 2 19 ? -0.554 4.175 13.468 1.00 10.44 129 LEU B C 1
ATOM 871 O O . LEU B 2 19 ? -0.925 5.168 14.084 1.00 11.75 129 LEU B O 1
ATOM 876 N N . GLN B 2 20 ? -0.599 2.948 13.994 1.00 10.36 130 GLN B N 1
ATOM 877 C CA . GLN B 2 20 ? -1.091 2.723 15.359 1.00 12.57 130 GLN B CA 1
ATOM 878 C C . GLN B 2 20 ? -0.179 3.349 16.407 1.00 13.22 130 GLN B C 1
ATOM 879 O O . GLN B 2 20 ? -0.637 3.676 17.501 1.00 15.81 130 GLN B O 1
ATOM 885 N N . ALA B 2 21 ? 1.100 3.517 16.066 1.00 13.72 131 ALA B N 1
ATOM 886 C CA . ALA B 2 21 ? 2.062 4.204 16.926 1.00 14.13 131 ALA B CA 1
ATOM 887 C C . ALA B 2 21 ? 2.069 5.720 16.698 1.00 14.56 131 ALA B C 1
ATOM 888 O O . ALA B 2 21 ? 2.954 6.426 17.188 1.00 16.77 131 ALA B O 1
ATOM 890 N N . ASN B 2 22 ? 1.066 6.206 15.961 1.00 14.21 132 ASN B N 1
ATOM 891 C CA . ASN B 2 22 ? 0.877 7.636 15.678 1.00 14.17 132 ASN B CA 1
ATOM 892 C C . ASN B 2 22 ? 2.026 8.230 14.860 1.00 13.56 132 ASN B C 1
ATOM 893 O O . ASN B 2 22 ? 2.410 9.390 15.038 1.00 15.00 132 ASN B O 1
ATOM 898 N N . LYS B 2 23 ? 2.555 7.425 13.943 1.00 12.34 133 LYS B N 1
ATOM 899 C CA . LYS B 2 23 ? 3.647 7.846 13.073 1.00 12.28 133 LYS B CA 1
ATOM 900 C C . LYS B 2 23 ? 3.363 7.344 11.666 1.00 11.02 133 LYS B C 1
ATOM 901 O O . LYS B 2 23 ? 2.499 6.496 11.471 1.00 10.66 133 LYS B O 1
ATOM 907 N N . ALA B 2 24 ? 4.091 7.868 10.688 1.00 11.12 134 ALA B N 1
ATOM 908 C CA . ALA B 2 24 ? 3.949 7.411 9.318 1.00 11.16 134 ALA B CA 1
ATOM 909 C C . ALA B 2 24 ? 5.232 7.716 8.580 1.00 10.08 134 ALA B C 1
ATOM 910 O O . ALA B 2 24 ? 5.811 8.802 8.723 1.00 11.57 134 ALA B O 1
ATOM 912 N N . THR B 2 25 ? 5.686 6.731 7.820 1.00 8.06 135 THR B N 1
ATOM 913 C CA . THR B 2 25 ? 6.872 6.885 7.000 1.00 7.49 135 THR B CA 1
ATOM 914 C C . THR B 2 25 ? 6.636 6.242 5.643 1.00 6.65 135 THR B C 1
ATOM 915 O O . THR B 2 25 ? 6.260 5.074 5.561 1.00 8.42 135 THR B O 1
ATOM 919 N N . LEU B 2 26 ? 6.855 7.018 4.590 1.00 6.41 136 LEU B N 1
ATOM 920 C CA . LEU B 2 26 ? 6.924 6.489 3.240 1.00 6.54 136 LEU B CA 1
ATOM 921 C C . LEU B 2 26 ? 8.374 6.173 2.928 1.00 5.91 136 LEU B C 1
ATOM 922 O O . LEU B 2 26 ? 9.275 6.942 3.273 1.00 6.46 136 LEU B O 1
ATOM 931 N N . VAL B 2 27 ? 8.596 5.045 2.258 1.00 5.84 137 VAL B N 1
ATOM 932 C CA . VAL B 2 27 ? 9.942 4.515 2.036 1.00 6.50 137 VAL B CA 1
ATOM 933 C C . VAL B 2 27 ? 10.143 4.285 0.548 1.00 5.63 137 VAL B C 1
ATOM 934 O O . VAL B 2 27 ? 9.457 3.458 -0.055 1.00 6.39 137 VAL B O 1
ATOM 938 N N . CYS B 2 28 ? 11.088 5.024 -0.035 1.00 6.07 138 CYS B N 1
ATOM 939 C CA . CYS B 2 28 ? 11.349 4.975 -1.467 1.00 5.96 138 CYS B CA 1
ATOM 940 C C . CYS B 2 28 ? 12.765 4.449 -1.678 1.00 5.47 138 CYS B C 1
ATOM 941 O O . CYS B 2 28 ? 13.740 5.117 -1.329 1.00 6.97 138 CYS B O 1
ATOM 944 N N . LEU B 2 29 ? 12.868 3.234 -2.209 1.00 6.07 139 LEU B N 1
ATOM 945 C CA . LEU B 2 29 ? 14.144 2.534 -2.356 1.00 7.29 139 LEU B CA 1
ATOM 946 C C . LEU B 2 29 ? 14.575 2.565 -3.808 1.00 6.57 139 LEU B C 1
ATOM 947 O O . LEU B 2 29 ? 13.789 2.238 -4.699 1.00 8.33 139 LEU B O 1
ATOM 956 N N . ILE B 2 30 ? 15.821 2.959 -4.041 1.00 6.86 140 ILE B N 1
ATOM 957 C CA . ILE B 2 30 ? 16.306 3.289 -5.380 1.00 7.19 140 ILE B CA 1
ATOM 958 C C . ILE B 2 30 ? 17.564 2.477 -5.649 1.00 7.71 140 ILE B C 1
ATOM 959 O O . ILE B 2 30 ? 18.547 2.596 -4.928 1.00 8.51 140 ILE B O 1
ATOM 964 N N . SER B 2 31 ? 17.537 1.619 -6.667 1.00 8.33 141 SER B N 1
ATOM 965 C CA . SER B 2 31 ? 18.656 0.693 -6.853 1.00 9.93 141 SER B CA 1
ATOM 966 C C . SER B 2 31 ? 19.132 0.592 -8.286 1.00 10.00 141 SER B C 1
ATOM 967 O O . SER B 2 31 ? 18.411 0.916 -9.227 1.00 9.91 141 SER B O 1
ATOM 972 N N . ASP B 2 32 ? 20.383 0.156 -8.420 1.00 11.07 142 ASP B N 1
ATOM 973 C CA . ASP B 2 32 ? 20.947 -0.279 -9.700 1.00 12.90 142 ASP B CA 1
ATOM 974 C C . ASP B 2 32 ? 21.094 0.827 -10.738 1.00 12.19 142 ASP B C 1
ATOM 975 O O . ASP B 2 32 ? 20.870 0.599 -11.935 1.00 14.30 142 ASP B O 1
ATOM 980 N N . PHE B 2 33 ? 21.496 2.014 -10.292 1.00 11.15 143 PHE B N 1
ATOM 981 C CA . PHE B 2 33 ? 21.689 3.129 -11.211 1.00 9.96 143 PHE B CA 1
ATOM 982 C C . PHE B 2 33 ? 23.145 3.523 -11.365 1.00 9.98 143 PHE B C 1
ATOM 983 O O . PHE B 2 33 ? 23.975 3.300 -10.477 1.00 10.41 143 PHE B O 1
ATOM 991 N N . TYR B 2 34 ? 23.441 4.117 -12.516 1.00 9.77 144 TYR B N 1
ATOM 992 C CA . TYR B 2 34 ? 24.766 4.628 -12.816 1.00 10.41 144 TYR B CA 1
ATOM 993 C C . TYR B 2 34 ? 24.624 5.706 -13.884 1.00 10.57 144 TYR B C 1
ATOM 994 O O . TYR B 2 34 ? 23.901 5.495 -14.847 1.00 10.87 144 TYR B O 1
ATOM 1003 N N . PRO B 2 35 ? 25.304 6.864 -13.733 1.00 11.43 145 PRO B N 1
ATOM 1004 C CA . PRO B 2 35 ? 26.184 7.275 -12.635 1.00 12.82 145 PRO B CA 1
ATOM 1005 C C . PRO B 2 35 ? 25.430 7.499 -11.319 1.00 11.97 145 PRO B C 1
ATOM 1006 O O . PRO B 2 35 ? 24.190 7.419 -11.261 1.00 10.76 145 PRO B O 1
ATOM 1010 N N . GLY B 2 36 ? 26.188 7.771 -10.265 1.00 13.66 146 GLY B N 1
ATOM 1011 C CA . GLY B 2 36 ? 25.652 7.753 -8.916 1.00 15.33 146 GLY B CA 1
ATOM 1012 C C . GLY B 2 36 ? 25.118 9.066 -8.414 1.00 16.99 146 GLY B C 1
ATOM 1013 O O . GLY B 2 36 ? 25.389 9.445 -7.273 1.00 19.03 146 GLY B O 1
ATOM 1014 N N . ALA B 2 37 ? 24.368 9.759 -9.262 1.00 18.31 147 ALA B N 1
ATOM 1015 C CA . ALA B 2 37 ? 23.678 10.986 -8.890 1.00 17.32 147 ALA B CA 1
ATOM 1016 C C . ALA B 2 37 ? 22.206 10.861 -9.254 1.00 15.60 147 ALA B C 1
ATOM 1017 O O . ALA B 2 37 ? 21.865 10.579 -10.408 1.00 14.51 147 ALA B O 1
ATOM 1019 N N . VAL B 2 38 ? 21.347 11.048 -8.256 1.00 14.12 148 VAL B N 1
ATOM 1020 C CA . VAL B 2 38 ? 19.902 11.066 -8.454 1.00 11.71 148 VAL B CA 1
ATOM 1021 C C . VAL B 2 38 ? 19.342 12.207 -7.637 1.00 9.93 148 VAL B C 1
ATOM 1022 O O . VAL B 2 38 ? 19.943 12.616 -6.630 1.00 11.68 148 VAL B O 1
ATOM 1026 N N . THR B 2 39 ? 18.197 12.722 -8.066 1.00 8.14 149 THR B N 1
ATOM 1027 C CA . THR B 2 39 ? 17.452 13.628 -7.219 1.00 8.87 149 THR B CA 1
ATOM 1028 C C . THR B 2 39 ? 16.084 13.036 -6.978 1.00 7.36 149 THR B C 1
ATOM 1029 O O . THR B 2 39 ? 15.537 12.299 -7.809 1.00 7.97 149 THR B O 1
ATOM 1033 N N . VAL B 2 40 ? 15.525 13.360 -5.826 1.00 7.14 150 VAL B N 1
ATOM 1034 C CA . VAL B 2 40 ? 14.237 12.825 -5.428 1.00 7.55 150 VAL B CA 1
ATOM 1035 C C . VAL B 2 40 ? 13.292 13.975 -5.101 1.00 8.34 150 VAL B C 1
ATOM 1036 O O . VAL B 2 40 ? 13.663 14.931 -4.407 1.00 11.29 150 VAL B O 1
ATOM 1040 N N . ALA B 2 41 ? 12.081 13.894 -5.625 1.00 7.16 151 ALA B N 1
ATOM 1041 C CA . ALA B 2 41 ? 11.033 14.844 -5.312 1.00 8.38 151 ALA B CA 1
ATOM 1042 C C . ALA B 2 41 ? 9.858 14.047 -4.785 1.00 7.72 151 ALA B C 1
ATOM 1043 O O . ALA B 2 41 ? 9.464 13.028 -5.362 1.00 11.10 151 ALA B O 1
ATOM 1045 N N . TRP B 2 42 ? 9.283 14.522 -3.702 1.00 6.79 152 TRP B N 1
ATOM 1046 C CA . TRP B 2 42 ? 8.081 13.941 -3.158 1.00 6.79 152 TRP B CA 1
ATOM 1047 C C . TRP B 2 42 ? 6.918 14.882 -3.386 1.00 6.29 152 TRP B C 1
ATOM 1048 O O . TRP B 2 42 ? 7.099 16.108 -3.386 1.00 7.56 152 TRP B O 1
ATOM 1059 N N . LYS B 2 43 ? 5.724 14.319 -3.548 1.00 6.35 153 LYS B N 1
ATOM 1060 C CA . LYS B 2 43 ? 4.512 15.123 -3.703 1.00 7.93 153 LYS B CA 1
ATOM 1061 C C . LYS B 2 43 ? 3.396 14.559 -2.845 1.00 6.82 153 LYS B C 1
ATOM 1062 O O . LYS B 2 43 ? 3.237 13.334 -2.748 1.00 7.47 153 LYS B O 1
ATOM 1068 N N . ALA B 2 44 ? 2.632 15.465 -2.236 1.00 7.11 154 ALA B N 1
ATOM 1069 C CA . ALA B 2 44 ? 1.383 15.123 -1.565 1.00 7.31 154 ALA B CA 1
ATOM 1070 C C . ALA B 2 44 ? 0.303 15.507 -2.570 1.00 7.92 154 ALA B C 1
ATOM 1071 O O . ALA B 2 44 ? 0.144 16.691 -2.878 1.00 8.12 154 ALA B O 1
ATOM 1073 N N . ASP B 2 45 ? -0.400 14.516 -3.120 1.00 8.29 155 ASP B N 1
ATOM 1074 C CA . ASP B 2 45 ? -1.217 14.717 -4.330 1.00 8.91 155 ASP B CA 1
ATOM 1075 C C . ASP B 2 45 ? -0.286 15.220 -5.436 1.00 8.74 155 ASP B C 1
ATOM 1076 O O . ASP B 2 45 ? 0.636 14.499 -5.825 1.00 10.16 155 ASP B O 1
ATOM 1081 N N . SER B 2 46 ? -0.481 16.455 -5.912 1.00 10.26 156 SER B N 1
ATOM 1082 C CA . SER B 2 46 ? 0.410 17.013 -6.930 1.00 10.92 156 SER B CA 1
ATOM 1083 C C . SER B 2 46 ? 1.346 18.067 -6.361 1.00 10.40 156 SER B C 1
ATOM 1084 O O . SER B 2 46 ? 2.134 18.637 -7.111 1.00 12.66 156 SER B O 1
ATOM 1087 N N . SER B 2 47 ? 1.274 18.321 -5.054 1.00 8.75 157 SER B N 1
ATOM 1088 C CA . SER B 2 47 ? 2.043 19.421 -4.458 1.00 7.92 157 SER B CA 1
ATOM 1089 C C . SER B 2 47 ? 3.393 18.956 -3.942 1.00 7.80 157 SER B C 1
ATOM 1090 O O . SER B 2 47 ? 3.458 18.128 -3.028 1.00 7.45 157 SER B O 1
ATOM 1093 N N . PRO B 2 48 ? 4.485 19.496 -4.499 1.00 8.64 158 PRO B N 1
ATOM 1094 C CA . PRO B 2 48 ? 5.809 19.125 -3.993 1.00 8.65 158 PRO B CA 1
ATOM 1095 C C . PRO B 2 48 ? 5.952 19.416 -2.502 1.00 8.42 158 PRO B C 1
ATOM 1096 O O . PRO B 2 48 ? 5.465 20.443 -2.011 1.00 8.69 158 PRO B O 1
ATOM 1100 N N . VAL B 2 49 ? 6.605 18.502 -1.789 1.00 7.73 159 VAL B N 1
ATOM 1101 C CA . VAL B 2 49 ? 6.847 18.666 -0.366 1.00 8.74 159 VAL B CA 1
ATOM 1102 C C . VAL B 2 49 ? 8.293 18.311 -0.064 1.00 7.99 159 VAL B C 1
ATOM 1103 O O . VAL B 2 49 ? 8.823 17.333 -0.604 1.00 10.54 159 VAL B O 1
ATOM 1110 N N . LYS B 2 50 ? 8.912 19.094 0.816 1.00 8.49 160 LYS B N 1
ATOM 1111 C CA . LYS B 2 50 ? 10.264 18.810 1.289 1.00 9.86 160 LYS B CA 1
ATOM 1112 C C . LYS B 2 50 ? 10.341 18.581 2.796 1.00 9.16 160 LYS B C 1
ATOM 1113 O O . LYS B 2 50 ? 11.278 17.956 3.276 1.00 9.32 160 LYS B O 1
ATOM 1119 N N . ALA B 2 51 ? 9.371 19.086 3.554 1.00 9.38 161 ALA B N 1
ATOM 1120 C CA . ALA B 2 51 ? 9.355 18.835 4.994 1.00 9.75 161 ALA B CA 1
ATOM 1121 C C . ALA B 2 51 ? 9.270 17.331 5.247 1.00 8.45 161 ALA B C 1
ATOM 1122 O O . ALA B 2 51 ? 8.467 16.632 4.628 1.00 9.96 161 ALA B O 1
ATOM 1124 N N . GLY B 2 52 ? 10.117 16.841 6.147 1.00 8.44 162 GLY B N 1
ATOM 1125 C CA . GLY B 2 52 ? 10.121 15.433 6.515 1.00 9.46 162 GLY B CA 1
ATOM 1126 C C . GLY B 2 52 ? 10.855 14.508 5.559 1.00 7.51 162 GLY B C 1
ATOM 1127 O O . GLY B 2 52 ? 10.873 13.303 5.777 1.00 7.86 162 GLY B O 1
ATOM 1128 N N . VAL B 2 53 ? 11.463 15.060 4.511 1.00 7.07 163 VAL B N 1
ATOM 1129 C CA . VAL B 2 53 ? 12.171 14.243 3.524 1.00 6.89 163 VAL B CA 1
ATOM 1130 C C . VAL B 2 53 ? 13.626 14.072 3.925 1.00 6.99 163 VAL B C 1
ATOM 1131 O O . VAL B 2 53 ? 14.318 15.050 4.217 1.00 8.33 163 VAL B O 1
ATOM 1135 N N . GLU B 2 54 ? 14.090 12.824 3.934 1.00 6.66 164 GLU B N 1
ATOM 1136 C CA . GLU B 2 54 ? 15.488 12.517 4.218 1.00 7.95 1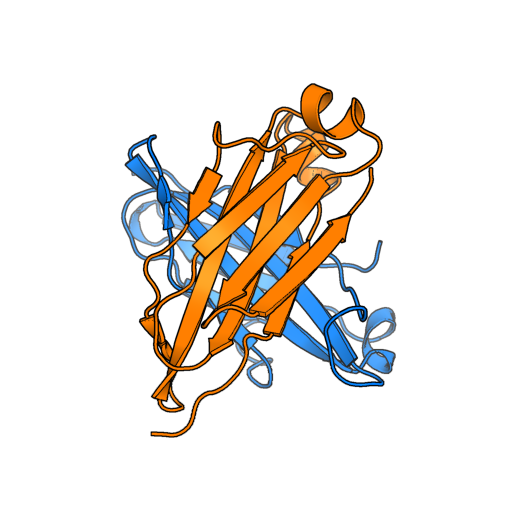64 GLU B CA 1
ATOM 1137 C C . GLU B 2 54 ? 15.965 11.519 3.174 1.00 7.07 164 GLU B C 1
ATOM 1138 O O . GLU B 2 54 ? 15.385 10.446 3.037 1.00 7.30 164 GLU B O 1
ATOM 1144 N N . THR B 2 55 ? 17.013 11.869 2.441 1.00 7.39 165 THR B N 1
ATOM 1145 C CA . THR B 2 55 ? 17.511 11.053 1.332 1.00 7.29 165 THR B CA 1
ATOM 1146 C C . THR B 2 55 ? 18.980 10.747 1.538 1.00 7.16 165 THR B C 1
ATOM 1147 O O . THR B 2 55 ? 19.756 11.643 1.884 1.00 8.04 165 THR B O 1
ATOM 1151 N N . THR B 2 56 ? 19.374 9.495 1.333 1.00 6.74 166 THR B N 1
ATOM 1152 C CA . THR B 2 56 ? 20.793 9.147 1.444 1.00 6.58 166 THR B CA 1
ATOM 1153 C C . THR B 2 56 ? 21.592 9.630 0.242 1.00 7.04 166 THR B C 1
ATOM 1154 O O . THR B 2 56 ? 21.075 9.793 -0.867 1.00 8.65 166 THR B O 1
ATOM 1158 N N . THR B 2 57 ? 22.879 9.824 0.469 1.00 7.24 167 THR B N 1
ATOM 1159 C CA . THR B 2 57 ? 23.830 10.016 -0.613 1.00 7.44 167 THR B CA 1
ATOM 1160 C C . THR B 2 57 ? 24.043 8.659 -1.280 1.00 7.76 167 THR B C 1
ATOM 1161 O O . THR B 2 57 ? 24.269 7.672 -0.597 1.00 8.80 167 THR B O 1
ATOM 1165 N N . PRO B 2 58 ? 23.969 8.596 -2.621 1.00 8.97 168 PRO B N 1
ATOM 1166 C CA . PRO B 2 58 ? 24.120 7.301 -3.260 1.00 9.92 168 PRO B CA 1
ATOM 1167 C C . PRO B 2 58 ? 25.433 6.622 -2.899 1.00 10.62 168 PRO B C 1
ATOM 1168 O O . PRO B 2 58 ? 26.473 7.283 -2.769 1.00 12.56 168 PRO B O 1
ATOM 1172 N N . SER B 2 59 ? 25.369 5.309 -2.726 1.00 10.27 169 SER B N 1
ATOM 1173 C CA . SER B 2 59 ? 26.552 4.519 -2.412 1.00 13.07 169 SER B CA 1
ATOM 1174 C C . SER B 2 59 ? 26.664 3.338 -3.365 1.00 12.71 169 SER B C 1
ATOM 1175 O O . SER B 2 59 ? 25.666 2.793 -3.834 1.00 12.53 169 SER B O 1
ATOM 1178 N N . LYS B 2 60 ? 27.895 2.955 -3.673 1.00 15.71 170 LYS B N 1
ATOM 1179 C CA . LYS B 2 60 ? 28.125 1.848 -4.597 1.00 18.52 170 LYS B CA 1
ATOM 1180 C C . LYS B 2 60 ? 27.636 0.516 -4.034 1.00 19.74 170 LYS B C 1
ATOM 1181 O O . LYS B 2 60 ? 27.914 0.175 -2.877 1.00 21.06 170 LYS B O 1
ATOM 1184 N N . GLN B 2 61 ? 26.895 -0.219 -4.860 1.00 21.70 171 GLN B N 1
ATOM 1185 C CA . GLN B 2 61 ? 26.506 -1.597 -4.576 1.00 22.88 171 GLN B CA 1
ATOM 1186 C C . GLN B 2 61 ? 27.657 -2.538 -4.943 1.00 25.35 171 GLN B C 1
ATOM 1187 O O . GLN B 2 61 ? 28.650 -2.115 -5.550 1.00 25.64 171 GLN B O 1
ATOM 1193 N N . SER B 2 62 ? 27.511 -3.815 -4.594 1.00 27.10 172 SER B N 1
ATOM 1194 C CA . SER B 2 62 ? 28.515 -4.832 -4.925 1.00 28.61 172 SER B CA 1
ATOM 1195 C C . SER B 2 62 ? 28.726 -5.022 -6.434 1.00 28.91 172 SER B C 1
ATOM 1196 O O . SER B 2 62 ? 29.745 -5.577 -6.853 1.00 30.28 172 SER B O 1
ATOM 1199 N N . ASN B 2 63 ? 27.772 -4.555 -7.241 1.00 27.75 173 ASN B N 1
ATOM 1200 C CA . ASN B 2 63 ? 27.854 -4.674 -8.701 1.00 26.22 173 ASN B CA 1
ATOM 1201 C C . ASN B 2 63 ? 28.335 -3.411 -9.436 1.00 25.35 173 ASN B C 1
ATOM 1202 O O . ASN B 2 63 ? 28.188 -3.306 -10.655 1.00 26.00 173 ASN B O 1
ATOM 1207 N N . ASN B 2 64 ? 28.900 -2.461 -8.687 1.00 24.73 174 ASN B N 1
ATOM 1208 C CA . ASN B 2 64 ? 29.452 -1.208 -9.242 1.00 24.17 174 ASN B CA 1
ATOM 1209 C C . ASN B 2 64 ? 28.410 -0.154 -9.642 1.00 22.03 174 ASN B C 1
ATOM 1210 O O . ASN B 2 64 ? 28.762 0.945 -10.087 1.00 21.81 174 ASN B O 1
ATOM 1215 N N . LYS B 2 65 ? 27.136 -0.499 -9.497 1.00 18.40 175 LYS B N 1
ATOM 1216 C CA . LYS B 2 65 ? 26.066 0.482 -9.641 1.00 15.64 175 LYS B CA 1
ATOM 1217 C C . LYS B 2 65 ? 25.753 1.049 -8.261 1.00 14.01 175 LYS B C 1
ATOM 1218 O O . LYS B 2 65 ? 26.348 0.628 -7.268 1.00 15.48 175 LYS B O 1
ATOM 1224 N N . TYR B 2 66 ? 24.833 2.010 -8.202 1.00 11.70 176 TYR B N 1
ATOM 1225 C CA . TYR B 2 66 ? 24.543 2.733 -6.965 1.00 10.56 176 TYR B CA 1
ATOM 1226 C C . TYR B 2 66 ? 23.154 2.436 -6.413 1.00 9.30 176 TYR B C 1
ATOM 1227 O O . TYR B 2 66 ? 22.242 2.055 -7.150 1.00 9.92 176 TYR B O 1
ATOM 1236 N N . ALA B 2 67 ? 23.015 2.651 -5.102 1.00 9.60 177 ALA B N 1
ATOM 1237 C CA . ALA B 2 67 ? 21.741 2.562 -4.397 1.00 9.14 177 ALA B CA 1
ATOM 1238 C C . ALA B 2 67 ? 21.555 3.798 -3.534 1.00 7.71 177 ALA B C 1
ATOM 1239 O O . ALA B 2 67 ? 22.529 4.387 -3.044 1.00 8.76 177 ALA B O 1
ATOM 1241 N N . ALA B 2 68 ? 20.298 4.171 -3.331 1.00 7.43 178 ALA B N 1
ATOM 1242 C CA . ALA B 2 68 ? 19.948 5.254 -2.427 1.00 6.77 178 ALA B CA 1
ATOM 1243 C C . ALA B 2 68 ? 18.566 4.976 -1.867 1.00 6.13 178 ALA B C 1
ATOM 1244 O O . ALA B 2 68 ? 17.829 4.143 -2.399 1.00 7.24 178 ALA B O 1
ATOM 1246 N N . SER B 2 69 ? 18.209 5.670 -0.796 1.00 6.37 179 SER B N 1
ATOM 1247 C CA . SER B 2 69 ? 16.867 5.583 -0.263 1.00 6.65 179 SER B CA 1
ATOM 1248 C C . SER B 2 69 ? 16.401 6.959 0.141 1.00 5.73 179 SER B C 1
ATOM 1249 O O . SER B 2 69 ? 17.196 7.809 0.536 1.00 7.10 179 SER B O 1
ATOM 1254 N N . SER B 2 70 ? 15.098 7.164 0.066 1.00 5.91 180 SER B N 1
ATOM 1255 C CA . SER B 2 70 ? 14.496 8.407 0.524 1.00 6.13 180 SER B CA 1
ATOM 1256 C C . SER B 2 70 ? 13.294 8.095 1.384 1.00 5.58 180 SER B C 1
ATOM 1257 O O . SER B 2 70 ? 12.521 7.189 1.086 1.00 6.52 180 SER B O 1
ATOM 1260 N N . TYR B 2 71 ? 13.164 8.859 2.456 1.00 6.09 181 TYR B N 1
ATOM 1261 C CA . TYR B 2 71 ? 12.112 8.673 3.440 1.00 6.88 181 TYR B CA 1
ATOM 1262 C C . TYR B 2 71 ? 11.314 9.952 3.570 1.00 6.84 181 TYR B C 1
ATOM 1263 O O . TYR B 2 71 ? 11.892 11.042 3.613 1.00 8.93 181 TYR B O 1
ATOM 1272 N N . LEU B 2 72 ? 9.992 9.831 3.647 1.00 5.78 182 LEU B N 1
ATOM 1273 C CA . LEU B 2 72 ? 9.154 10.968 3.952 1.00 6.29 182 LEU B CA 1
ATOM 1274 C C . LEU B 2 72 ? 8.406 10.639 5.230 1.00 6.68 182 LEU B C 1
ATOM 1275 O O . LEU B 2 72 ? 7.602 9.711 5.274 1.00 7.52 182 LEU B O 1
ATOM 1280 N N . SER B 2 73 ? 8.722 11.385 6.279 1.00 7.89 183 SER B N 1
ATOM 1281 C CA . SER B 2 73 ? 8.087 11.217 7.576 1.00 9.92 183 SER B CA 1
ATOM 1282 C C . SER B 2 73 ? 6.932 12.205 7.694 1.00 10.46 183 SER B C 1
ATOM 1283 O O . SER B 2 73 ? 7.107 13.418 7.485 1.00 12.59 183 SER B O 1
ATOM 1286 N N . LEU B 2 74 ? 5.758 11.660 8.015 1.00 10.05 184 LEU B N 1
ATOM 1287 C CA . LEU B 2 74 ? 4.481 12.375 8.037 1.00 11.50 184 LEU B CA 1
ATOM 1288 C C . LEU B 2 74 ? 3.754 12.043 9.324 1.00 10.42 184 LEU B C 1
ATOM 1289 O O . LEU B 2 74 ? 4.042 11.029 9.960 1.00 10.63 184 LEU B O 1
ATOM 1294 N N . THR B 2 75 ? 2.764 12.856 9.677 1.00 10.43 185 THR B N 1
ATOM 1295 C CA . THR B 2 75 ? 1.798 12.417 10.689 1.00 10.91 185 THR B CA 1
ATOM 1296 C C . THR B 2 75 ? 0.758 11.502 10.033 1.00 9.95 185 THR B C 1
ATOM 1297 O O . THR B 2 75 ? 0.529 11.588 8.827 1.00 9.48 185 THR B O 1
ATOM 1301 N N . PRO B 2 76 ? 0.110 10.623 10.820 1.00 11.32 186 PRO B N 1
ATOM 1302 C CA . PRO B 2 76 ? -0.976 9.823 10.250 1.00 11.85 186 PRO B CA 1
ATOM 1303 C C . PRO B 2 76 ? -2.057 10.703 9.638 1.00 11.54 186 PRO B C 1
ATOM 1304 O O . PRO B 2 76 ? -2.626 10.348 8.602 1.00 11.96 186 PRO B O 1
ATOM 1308 N N . GLU B 2 77 ? -2.327 11.848 10.263 1.00 12.23 187 GLU B N 1
ATOM 1309 C CA . GLU B 2 77 ? -3.329 12.766 9.743 1.00 13.93 187 GLU B CA 1
ATOM 1310 C C . GLU B 2 77 ? -2.931 13.339 8.380 1.00 12.10 187 GLU B C 1
ATOM 1311 O O . GLU B 2 77 ? -3.776 13.447 7.490 1.00 12.33 187 GLU B O 1
ATOM 1317 N N . GLN B 2 78 ? -1.654 13.702 8.219 1.00 11.42 188 GLN B N 1
ATOM 1318 C CA . GLN B 2 78 ? -1.155 14.150 6.913 1.00 11.22 188 GLN B CA 1
ATOM 1319 C C . GLN B 2 78 ? -1.348 13.067 5.853 1.00 9.21 188 GLN B C 1
ATOM 1320 O O . GLN B 2 78 ? -1.918 13.314 4.793 1.00 9.74 188 GLN B O 1
ATOM 1326 N N . TRP B 2 79 ? -0.863 11.866 6.152 1.00 8.21 189 TRP B N 1
ATOM 1327 C CA . TRP B 2 79 ? -0.985 10.729 5.247 1.00 8.52 189 TRP B CA 1
ATOM 1328 C C . TRP B 2 79 ? -2.429 10.512 4.791 1.00 8.41 189 TRP B C 1
ATOM 1329 O O . TRP B 2 79 ? -2.705 10.394 3.602 1.00 9.99 189 TRP B O 1
ATOM 1340 N N . LYS B 2 80 ? -3.351 10.467 5.746 1.00 9.49 190 LYS B N 1
ATOM 1341 C CA . LYS B 2 80 ? -4.733 10.143 5.451 1.00 11.32 190 LYS B CA 1
ATOM 1342 C C . LYS B 2 80 ? -5.482 11.293 4.779 1.00 10.87 190 LYS B C 1
ATOM 1343 O O . LYS B 2 80 ? -6.562 11.072 4.226 1.00 13.10 190 LYS B O 1
ATOM 1347 N N . SER B 2 81 ? -4.914 12.502 4.806 1.00 9.89 191 SER B N 1
ATOM 1348 C CA . SER B 2 81 ? -5.620 13.673 4.291 1.00 10.54 191 SER B CA 1
ATOM 1349 C C . SER B 2 81 ? -5.532 13.821 2.777 1.00 10.56 191 SER B C 1
ATOM 1350 O O . SER B 2 81 ? -6.308 14.563 2.197 1.00 13.67 191 SER B O 1
ATOM 1353 N N . HIS B 2 82 ? -4.607 13.105 2.137 1.00 9.45 192 HIS B N 1
ATOM 1354 C CA . HIS B 2 82 ? -4.377 13.231 0.692 1.00 9.52 192 HIS B CA 1
ATOM 1355 C C . HIS B 2 82 ? -4.894 12.014 -0.041 1.00 9.27 192 HIS B C 1
ATOM 1356 O O . HIS B 2 82 ? -5.065 10.955 0.566 1.00 9.82 192 HIS B O 1
ATOM 1363 N N . ARG B 2 83 ? -5.156 12.159 -1.341 1.00 9.00 193 ARG B N 1
ATOM 1364 C CA . ARG B 2 83 ? -5.527 11.005 -2.149 1.00 8.82 193 ARG B CA 1
ATOM 1365 C C . ARG B 2 83 ? -4.328 10.082 -2.356 1.00 9.03 193 ARG B C 1
ATOM 1366 O O . ARG B 2 83 ? -4.496 8.864 -2.431 1.00 10.19 193 ARG B O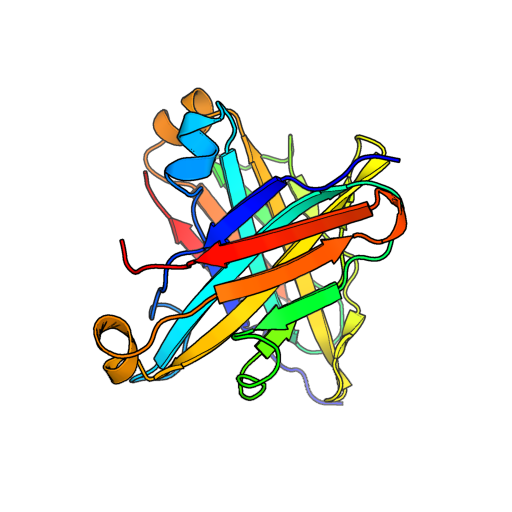 1
ATOM 1374 N N . SER B 2 84 ? -3.127 10.654 -2.466 1.00 8.27 194 SER B N 1
ATOM 1375 C CA . SER B 2 84 ? -1.923 9.856 -2.686 1.00 7.54 194 SER B CA 1
ATOM 1376 C C . SER B 2 84 ? -0.689 10.668 -2.365 1.00 6.81 194 SER B C 1
ATOM 1377 O O . SER B 2 84 ? -0.757 11.903 -2.234 1.00 7.13 194 SER B O 1
ATOM 1380 N N . TYR B 2 85 ? 0.437 9.961 -2.263 1.00 6.79 195 TYR B N 1
ATOM 1381 C CA . TYR B 2 85 ? 1.765 10.563 -2.242 1.00 6.23 195 TYR B CA 1
ATOM 1382 C C . TYR B 2 85 ? 2.601 9.893 -3.317 1.00 5.98 195 TYR B C 1
ATOM 1383 O O . TYR B 2 85 ? 2.405 8.705 -3.627 1.00 6.86 195 TYR B O 1
ATOM 1392 N N . SER B 2 86 ? 3.570 10.629 -3.852 1.00 6.03 196 SER B N 1
ATOM 1393 C CA . SER B 2 86 ? 4.456 10.103 -4.878 1.00 6.37 196 SER B CA 1
ATOM 1394 C C . SER B 2 86 ? 5.910 10.368 -4.552 1.00 5.99 196 SER B C 1
ATOM 1395 O O . SER B 2 86 ? 6.262 11.427 -3.992 1.00 6.47 196 SER B O 1
ATOM 1398 N N . CYS B 2 87 ? 6.748 9.411 -4.937 1.00 5.07 197 CYS B N 1
ATOM 1399 C CA . CYS B 2 87 ? 8.194 9.541 -4.923 1.00 6.22 197 CYS B CA 1
ATOM 1400 C C . CYS B 2 87 ? 8.655 9.551 -6.377 1.00 5.95 197 CYS B C 1
ATOM 1401 O O . CYS B 2 87 ? 8.404 8.600 -7.125 1.00 7.17 197 CYS B O 1
ATOM 1404 N N . GLN B 2 88 ? 9.277 10.655 -6.778 1.00 6.10 198 GLN B N 1
ATOM 1405 C CA . GLN B 2 88 ? 9.757 10.846 -8.144 1.00 6.85 198 GLN B CA 1
ATOM 1406 C C . GLN B 2 88 ? 11.265 10.895 -8.142 1.00 6.21 198 GLN B C 1
ATOM 1407 O O . GLN B 2 88 ? 11.872 11.781 -7.527 1.00 7.11 198 GLN B O 1
ATOM 1413 N N . VAL B 2 89 ? 11.871 9.945 -8.839 1.00 6.17 199 VAL B N 1
ATOM 1414 C CA . VAL B 2 89 ? 13.313 9.828 -8.890 1.00 6.77 199 VAL B CA 1
ATOM 1415 C C . VAL B 2 89 ? 13.782 10.274 -10.265 1.00 6.85 199 VAL B C 1
ATOM 1416 O O . VAL B 2 89 ? 13.351 9.715 -11.282 1.00 7.89 199 VAL B O 1
ATOM 1420 N N . THR B 2 90 ? 14.654 11.279 -10.297 1.00 6.72 200 THR B N 1
ATOM 1421 C CA . THR B 2 90 ? 15.219 11.774 -11.543 1.00 7.08 200 THR B CA 1
ATOM 1422 C C . THR B 2 90 ? 16.681 11.364 -11.643 1.00 7.78 200 THR B C 1
ATOM 1423 O O . THR B 2 90 ? 17.476 11.592 -10.722 1.00 8.34 200 THR B O 1
ATOM 1427 N N . HIS B 2 91 ? 17.031 10.779 -12.782 1.00 8.09 201 HIS B N 1
ATOM 1428 C CA . HIS B 2 91 ? 18.361 10.297 -13.047 1.00 8.60 201 HIS B CA 1
ATOM 1429 C C . HIS B 2 91 ? 18.674 10.606 -14.498 1.00 9.26 201 HIS B C 1
ATOM 1430 O O . HIS B 2 91 ? 17.967 10.158 -15.409 1.00 8.85 201 HIS B O 1
ATOM 1437 N N . GLU B 2 92 ? 19.713 11.409 -14.712 1.00 10.62 202 GLU B N 1
ATOM 1438 C CA . GLU B 2 92 ? 20.186 11.716 -16.058 1.00 12.07 202 GLU B CA 1
ATOM 1439 C C . GLU B 2 92 ? 19.048 12.210 -16.954 1.00 11.60 202 GLU B C 1
ATOM 1440 O O . GLU B 2 92 ? 18.956 11.819 -18.115 1.00 12.90 202 GLU B O 1
ATOM 1446 N N . GLY B 2 93 ? 18.179 13.060 -16.413 1.00 11.12 203 GLY B N 1
ATOM 1447 C CA . GLY B 2 93 ? 17.108 13.659 -17.202 1.00 12.01 203 GLY B CA 1
ATOM 1448 C C . GLY B 2 93 ? 15.864 12.817 -17.442 1.00 10.39 203 GLY B C 1
ATOM 1449 O O . GLY B 2 93 ? 14.955 13.275 -18.129 1.00 12.27 203 GLY B O 1
ATOM 1450 N N . SER B 2 94 ? 15.823 11.602 -16.891 1.00 8.88 204 SER B N 1
ATOM 1451 C CA . SER B 2 94 ? 14.634 10.741 -16.958 1.00 7.77 204 SER B CA 1
ATOM 1452 C C . SER B 2 94 ? 14.083 10.541 -15.563 1.00 7.31 204 SER B C 1
ATOM 1453 O O . SER B 2 94 ? 14.848 10.550 -14.594 1.00 9.07 204 SER B O 1
ATOM 1456 N N . THR B 2 95 ? 12.770 10.356 -15.457 1.00 7.38 205 THR B N 1
ATOM 1457 C CA . THR B 2 95 ? 12.126 10.250 -14.157 1.00 8.36 205 THR B CA 1
ATOM 1458 C C . THR B 2 95 ? 11.321 8.970 -14.048 1.00 8.71 205 THR B C 1
ATOM 1459 O O . THR B 2 95 ? 10.675 8.526 -15.010 1.00 11.23 205 THR B O 1
ATOM 1466 N N . VAL B 2 96 ? 11.372 8.369 -12.865 1.00 7.76 206 VAL B N 1
ATOM 1467 C CA . VAL B 2 96 ? 10.503 7.251 -12.499 1.00 8.21 206 VAL B CA 1
ATOM 1468 C C . VAL B 2 96 ? 9.706 7.701 -11.280 1.00 7.24 206 VAL B C 1
ATOM 1469 O O . VAL B 2 96 ? 10.291 8.103 -10.271 1.00 8.48 206 VAL B O 1
ATOM 1473 N N . GLU B 2 97 ? 8.381 7.627 -11.362 1.00 7.36 207 GLU B N 1
ATOM 1474 C CA . GLU B 2 97 ? 7.510 8.052 -10.276 1.00 8.22 207 GLU B CA 1
ATOM 1475 C C . GLU B 2 97 ? 6.604 6.920 -9.833 1.00 7.78 207 GLU B C 1
ATOM 1476 O O . GLU B 2 97 ? 5.881 6.320 -10.643 1.00 8.79 207 GLU B O 1
ATOM 1482 N N . LYS B 2 98 ? 6.656 6.626 -8.540 1.00 7.05 208 LYS B N 1
ATOM 1483 C CA . LYS B 2 98 ? 5.759 5.656 -7.923 1.00 6.69 208 LYS B CA 1
ATOM 1484 C C . LYS B 2 98 ? 4.831 6.400 -6.978 1.00 6.09 208 LYS B C 1
ATOM 1485 O O . LYS B 2 98 ? 5.239 7.369 -6.328 1.00 6.55 208 LYS B O 1
ATOM 1491 N N . THR B 2 99 ? 3.590 5.941 -6.910 1.00 6.84 209 THR B N 1
ATOM 1492 C CA . THR B 2 99 ? 2.555 6.590 -6.128 1.00 7.41 209 THR B CA 1
ATOM 1493 C C . THR B 2 99 ? 1.857 5.559 -5.257 1.00 7.47 209 THR B C 1
ATOM 1494 O O . THR B 2 99 ? 1.620 4.433 -5.691 1.00 9.11 209 THR B O 1
ATOM 1498 N N . VAL B 2 100 ? 1.546 5.939 -4.016 1.00 7.76 210 VAL B N 1
ATOM 1499 C CA . VAL B 2 100 ? 0.789 5.085 -3.098 1.00 8.08 210 VAL B CA 1
ATOM 1500 C C . VAL B 2 100 ? -0.317 5.901 -2.440 1.00 8.27 210 VAL B C 1
ATOM 1501 O O . VAL B 2 100 ? -0.230 7.125 -2.322 1.00 8.54 210 VAL B O 1
ATOM 1505 N N . ALA B 2 101 ? -1.362 5.205 -2.004 1.00 10.06 211 ALA B N 1
ATOM 1506 C CA . ALA B 2 101 ? -2.551 5.837 -1.445 1.00 11.69 211 ALA B CA 1
ATOM 1507 C C . ALA B 2 101 ? -2.929 5.180 -0.124 1.00 12.36 211 ALA B C 1
ATOM 1508 O O . ALA B 2 101 ? -2.667 3.994 0.074 1.00 13.68 211 ALA B O 1
ATOM 1510 N N . PRO B 2 102 ? -3.555 5.944 0.790 1.00 13.31 212 PRO B N 1
ATOM 1511 C CA . PRO B 2 102 ? -4.035 5.342 2.045 1.00 15.67 212 PRO B CA 1
ATOM 1512 C C . PRO B 2 102 ? -5.028 4.197 1.835 1.00 19.02 212 PRO B C 1
ATOM 1513 O O . PRO B 2 102 ? -5.685 4.127 0.793 1.00 19.79 212 PRO B O 1
#